Protein AF-A0A3B0WUB2-F1 (afdb_monomer_lite)

Secondary structure (DSSP, 8-state):
--S----SHHHHHHHHHHHHHHHHHHHHS----HHHHHHSTTTHHHHHHHHHHHHHTTSHHHHHHHHHHHHTTSTT--TTSHHHHHHHHHHHHHHHHHHHSS-HHHHHHHH--TTSGGGG-SS-SSSS--TTGGG-GGGG--HHHHHHHHHHHHHHHHHHHHHHHTT----HHHHHHHHHHHHHHTTPPPP-S--SS-HHHHHHHHHHHHHHHHHHHTTSPPHHHHHHHHHHHHHHHHTT-

Radius of gyration: 24.4 Å; chains: 1; bounding box: 70×35×74 Å

Foldseek 3Di:
DPDLDDPDPVSVVVSVVVVVQVVCCVVPVDGDDVVVCVPVVCPVVVVVVVVVVLVVCLPVVSVLVLVVVLQVLAPPDDPPDPVNVVLSQLLQQQLLCLLPNAGLLRLLQVQQALVDDLRQFPDAPDDHHDLVLSLGSLRNDDPRSSVSSSVLSVVLSVVSVVCVVVVPRHHSVVSSVVSVVSSVVVVGDGDPDSGDGDSVSSSVNSNVSVVVNCVVCVPPQDPVNVVVVVVVVVVVVVVVD

Sequence (241 aa):
SVGYRVKSPQGVHFRQWATALIKEYLIKGFAMNDERLKEAGGGHYFDELLARIRDIRSSEKVFWRKVLDVYATSIDYDPKTEQSLMVFKTIQNKMHWASHGETAAETVYNRVDSTKAHIGLTHFKGENPTKQETQIAKNYLNADELNILNRMVSAFLEIAEIQALDRNPMYMSDWVKQLDKFLALTNKDILQHAGTMSKQQAMAKAHSEYALYKEKTKNRISQVERDFIKQLDHKSKELKR

Structure (mmCIF, N/CA/C/O backbone):
data_AF-A0A3B0WUB2-F1
#
_entry.id   AF-A0A3B0WUB2-F1
#
loop_
_atom_site.group_PDB
_atom_site.id
_atom_site.type_symbol
_atom_site.label_atom_id
_atom_site.label_alt_id
_atom_site.label_comp_id
_atom_site.label_asym_id
_atom_site.label_entity_id
_atom_site.label_seq_id
_atom_site.pdbx_PDB_ins_code
_atom_site.Cartn_x
_atom_site.Cartn_y
_atom_site.Cartn_z
_atom_site.occupancy
_atom_site.B_iso_or_equiv
_atom_site.auth_seq_id
_atom_site.auth_comp_id
_atom_site.auth_asym_id
_atom_site.auth_atom_id
_atom_site.pdbx_PDB_model_num
ATOM 1 N N . SER A 1 1 ? 37.309 16.337 15.777 1.00 43.47 1 SER A N 1
ATOM 2 C CA . SER A 1 1 ? 37.572 15.777 14.435 1.00 43.47 1 SER A CA 1
ATOM 3 C C . SER A 1 1 ? 37.386 14.275 14.521 1.00 43.47 1 SER A C 1
ATOM 5 O O . SER A 1 1 ? 38.132 13.635 15.253 1.00 43.47 1 SER A O 1
ATOM 7 N N . VAL A 1 2 ? 36.343 13.719 13.903 1.00 45.94 2 VAL A N 1
ATOM 8 C CA . VAL A 1 2 ? 36.024 12.288 14.030 1.00 45.94 2 VAL A CA 1
ATOM 9 C C . VAL A 1 2 ? 36.986 11.481 13.143 1.00 45.94 2 VAL A C 1
ATOM 11 O O . VAL A 1 2 ? 36.745 11.270 11.962 1.00 45.94 2 VAL A O 1
ATOM 14 N N . GLY A 1 3 ? 38.146 11.129 13.704 1.00 52.41 3 GLY A N 1
ATOM 15 C CA . GLY A 1 3 ? 38.901 9.891 13.447 1.00 52.41 3 GLY A CA 1
ATOM 16 C C . GLY A 1 3 ? 39.402 9.517 12.041 1.00 52.41 3 GLY A C 1
ATOM 17 O O . GLY A 1 3 ? 39.920 8.420 11.895 1.00 52.41 3 GLY A O 1
ATOM 18 N N . TYR A 1 4 ? 39.304 10.350 11.001 1.00 55.00 4 TYR A N 1
ATOM 19 C CA . TYR A 1 4 ? 39.557 9.919 9.606 1.00 55.00 4 TYR A CA 1
ATOM 20 C C . TYR A 1 4 ? 40.992 10.134 9.067 1.00 55.00 4 TYR A C 1
ATOM 22 O O . TYR A 1 4 ? 41.201 10.379 7.871 1.00 55.00 4 TYR A O 1
ATOM 30 N N . ARG A 1 5 ? 42.013 10.085 9.933 1.00 59.53 5 ARG A N 1
ATOM 31 C CA . ARG A 1 5 ? 43.413 10.408 9.574 1.00 59.53 5 ARG A CA 1
ATOM 32 C C . ARG A 1 5 ? 44.386 9.255 9.851 1.00 59.53 5 ARG A C 1
ATOM 34 O O . ARG A 1 5 ? 45.418 9.437 10.483 1.00 59.53 5 ARG A O 1
ATOM 41 N N . VAL A 1 6 ? 44.078 8.068 9.332 1.00 61.50 6 VAL A N 1
ATOM 42 C CA . VAL A 1 6 ? 45.045 6.960 9.243 1.00 61.50 6 VAL A CA 1
ATOM 43 C C . VAL A 1 6 ? 45.885 7.156 7.973 1.00 61.50 6 VAL A C 1
ATOM 45 O O . VAL A 1 6 ? 45.329 7.291 6.882 1.00 61.50 6 VAL A O 1
ATOM 48 N N . LYS A 1 7 ? 47.216 7.245 8.114 1.00 66.69 7 LYS A N 1
ATOM 49 C CA . LYS A 1 7 ? 48.164 7.545 7.017 1.00 66.69 7 LYS A CA 1
ATOM 50 C C . LYS A 1 7 ? 48.729 6.304 6.310 1.00 66.69 7 LYS A C 1
ATOM 52 O O . LYS A 1 7 ? 49.557 6.456 5.418 1.00 66.69 7 LYS A O 1
ATOM 57 N N . SER A 1 8 ? 48.323 5.095 6.698 1.00 81.75 8 SER A N 1
ATOM 58 C CA . SER A 1 8 ? 48.777 3.883 6.010 1.00 81.75 8 SER A CA 1
ATOM 59 C C . SER A 1 8 ? 48.187 3.806 4.593 1.00 81.75 8 SER A C 1
ATOM 61 O O . SER A 1 8 ? 47.065 4.279 4.382 1.00 81.75 8 SER A O 1
ATOM 63 N N . PRO A 1 9 ? 48.890 3.190 3.626 1.00 78.75 9 PRO A N 1
ATOM 64 C CA . PRO A 1 9 ? 48.351 2.938 2.287 1.00 78.75 9 PRO A CA 1
ATOM 65 C C . PRO A 1 9 ? 46.984 2.235 2.324 1.00 78.75 9 PRO A C 1
ATOM 67 O O . PRO A 1 9 ? 46.040 2.656 1.659 1.00 78.75 9 PRO A O 1
ATOM 70 N N . GLN A 1 10 ? 46.825 1.243 3.204 1.00 81.75 10 GLN A N 1
ATOM 71 C CA . GLN A 1 10 ? 45.561 0.539 3.439 1.00 81.75 10 GLN A CA 1
ATOM 72 C C . GLN A 1 10 ? 44.472 1.479 3.983 1.00 81.75 10 GLN A C 1
ATOM 74 O O . GLN A 1 10 ? 43.318 1.408 3.565 1.00 81.75 10 GLN A O 1
ATOM 79 N N . GLY A 1 11 ? 44.840 2.410 4.869 1.00 82.75 11 GLY A N 1
ATOM 80 C CA . GLY A 1 11 ? 43.940 3.444 5.377 1.00 82.75 11 GLY A CA 1
ATOM 81 C C . GLY A 1 11 ? 43.506 4.437 4.298 1.00 82.75 11 GLY A C 1
ATOM 82 O O . GLY A 1 11 ? 42.381 4.923 4.332 1.00 82.75 11 GLY A O 1
ATOM 83 N N . VAL A 1 12 ? 44.347 4.733 3.304 1.00 82.94 12 VAL A N 1
ATOM 84 C CA . VAL A 1 12 ? 43.952 5.562 2.153 1.00 82.94 12 VAL A CA 1
ATOM 85 C C . VAL A 1 12 ? 42.915 4.835 1.292 1.00 82.94 12 VAL A C 1
ATOM 87 O O . VAL A 1 12 ? 41.864 5.419 1.023 1.00 82.94 12 VAL A O 1
ATOM 90 N N . HIS A 1 13 ? 43.151 3.566 0.943 1.00 84.56 13 HIS A N 1
ATOM 91 C CA . HIS A 1 13 ? 42.204 2.762 0.159 1.00 84.56 13 HIS A CA 1
ATOM 92 C C . HIS A 1 13 ? 40.854 2.593 0.863 1.00 84.56 13 HIS A C 1
ATOM 94 O O . HIS A 1 13 ? 39.810 2.822 0.254 1.00 84.56 13 HIS A O 1
ATOM 100 N N . PHE A 1 14 ? 40.859 2.285 2.165 1.00 87.44 14 PHE A N 1
ATOM 101 C CA . PHE A 1 14 ? 39.628 2.191 2.950 1.00 87.44 14 PHE A CA 1
ATOM 102 C C . PHE A 1 14 ? 38.842 3.508 2.942 1.00 87.44 14 PHE A C 1
ATOM 104 O O . PHE A 1 14 ? 37.630 3.500 2.746 1.00 87.44 14 PHE A O 1
ATOM 111 N N . ARG A 1 15 ? 39.518 4.654 3.109 1.00 86.44 15 ARG A N 1
ATOM 112 C CA . ARG A 1 15 ? 38.848 5.963 3.103 1.00 86.44 15 ARG A CA 1
ATOM 113 C C . ARG A 1 15 ? 38.241 6.295 1.747 1.00 86.44 15 ARG A C 1
ATOM 115 O O . ARG A 1 15 ? 37.142 6.841 1.712 1.00 86.44 15 ARG A O 1
ATOM 122 N N . GLN A 1 16 ? 38.926 5.980 0.650 1.00 86.06 16 GLN A N 1
ATOM 123 C CA . GLN A 1 16 ? 38.384 6.166 -0.698 1.00 86.06 16 GLN A CA 1
ATOM 124 C C . GLN A 1 16 ? 37.133 5.306 -0.908 1.00 86.06 16 GLN A C 1
ATOM 126 O O . GLN A 1 16 ? 36.092 5.837 -1.294 1.00 86.06 16 GLN A O 1
ATOM 131 N N . TRP A 1 17 ? 37.212 4.016 -0.564 1.00 90.50 17 TRP A N 1
ATOM 132 C CA . TRP A 1 17 ? 36.085 3.083 -0.634 1.00 90.50 17 TRP A CA 1
ATOM 133 C C . TRP A 1 17 ? 34.892 3.549 0.216 1.00 90.50 17 TRP A C 1
ATOM 135 O O . TRP A 1 17 ? 33.778 3.683 -0.288 1.00 90.50 17 TRP A O 1
ATOM 145 N N . ALA A 1 18 ? 35.125 3.887 1.486 1.00 91.62 18 ALA A N 1
ATOM 146 C CA . ALA A 1 18 ? 34.072 4.317 2.400 1.00 91.62 18 ALA A CA 1
ATOM 147 C C . ALA A 1 18 ? 33.449 5.656 1.978 1.00 91.62 18 ALA A C 1
ATOM 149 O O . ALA A 1 18 ? 32.236 5.826 2.066 1.00 91.62 18 ALA A O 1
ATOM 150 N N . THR A 1 19 ? 34.254 6.597 1.472 1.00 91.69 19 THR A N 1
ATOM 151 C CA . THR A 1 19 ? 33.747 7.883 0.967 1.00 91.69 19 THR A CA 1
ATOM 152 C C . THR A 1 19 ? 32.845 7.681 -0.248 1.00 91.69 19 THR A C 1
ATOM 154 O O . THR A 1 19 ? 31.808 8.334 -0.340 1.00 91.69 19 THR A O 1
ATOM 157 N N . ALA A 1 20 ? 33.200 6.771 -1.160 1.00 90.81 20 ALA A N 1
ATOM 158 C CA . ALA A 1 20 ? 32.359 6.440 -2.307 1.00 90.81 20 ALA A CA 1
ATOM 159 C C . ALA A 1 20 ? 31.015 5.837 -1.865 1.00 90.81 20 ALA A C 1
ATOM 161 O O . ALA A 1 20 ? 29.968 6.315 -2.299 1.00 90.81 20 ALA A O 1
ATOM 162 N N . LEU A 1 21 ? 31.042 4.876 -0.934 1.00 92.62 21 LEU A N 1
ATOM 163 C CA . LEU A 1 21 ? 29.841 4.225 -0.402 1.00 92.62 21 LEU A CA 1
ATOM 164 C C . LEU A 1 21 ? 28.921 5.213 0.335 1.00 92.62 21 LEU A C 1
ATOM 166 O O . LEU A 1 21 ? 27.713 5.232 0.107 1.00 92.62 21 LEU A O 1
ATOM 170 N N . ILE A 1 22 ? 29.485 6.085 1.179 1.00 94.00 22 ILE A N 1
ATOM 171 C CA . ILE A 1 22 ? 28.721 7.122 1.891 1.00 94.00 22 ILE A CA 1
ATOM 172 C C . ILE A 1 22 ? 28.125 8.125 0.900 1.00 94.00 22 ILE A C 1
ATOM 174 O O . ILE A 1 22 ? 26.958 8.488 1.026 1.00 94.00 22 ILE A O 1
ATOM 178 N N . LYS A 1 23 ? 28.902 8.568 -0.096 1.00 94.38 23 LYS A N 1
ATOM 179 C CA . LYS A 1 23 ? 28.422 9.503 -1.121 1.00 94.38 23 LYS A CA 1
ATOM 180 C C . LYS A 1 23 ? 27.252 8.910 -1.902 1.00 94.38 23 LYS A C 1
ATOM 182 O O . LYS A 1 23 ? 26.268 9.608 -2.130 1.00 94.38 23 LYS A O 1
ATOM 187 N N . GLU A 1 24 ? 27.346 7.644 -2.296 1.00 94.06 24 GLU A N 1
ATOM 188 C CA . GLU A 1 24 ? 26.256 6.954 -2.978 1.00 94.06 24 GLU A CA 1
ATOM 189 C C . GLU A 1 24 ? 24.992 6.907 -2.114 1.00 94.06 24 GLU A C 1
ATOM 191 O O . GLU A 1 24 ? 23.929 7.333 -2.570 1.00 94.06 24 GLU A O 1
ATOM 196 N N . TYR A 1 25 ? 25.122 6.488 -0.853 1.00 94.44 25 TYR A N 1
ATOM 197 C CA . TYR A 1 25 ? 23.997 6.424 0.076 1.00 94.44 25 TYR A CA 1
ATOM 198 C C . TYR A 1 25 ? 23.354 7.797 0.318 1.00 94.44 25 TYR A C 1
ATOM 200 O O . TYR A 1 25 ? 22.133 7.906 0.340 1.00 94.44 25 TYR A O 1
ATOM 208 N N . LEU A 1 26 ? 24.150 8.863 0.450 1.00 92.38 26 LEU A N 1
ATOM 209 C CA . LEU A 1 26 ? 23.635 10.222 0.649 1.00 92.38 26 LEU A CA 1
ATOM 210 C C . LEU A 1 26 ? 22.843 10.746 -0.556 1.00 92.38 26 LEU A C 1
ATOM 212 O O . LEU A 1 26 ? 21.900 11.509 -0.369 1.00 92.38 26 LEU A O 1
ATOM 216 N N . ILE A 1 27 ? 23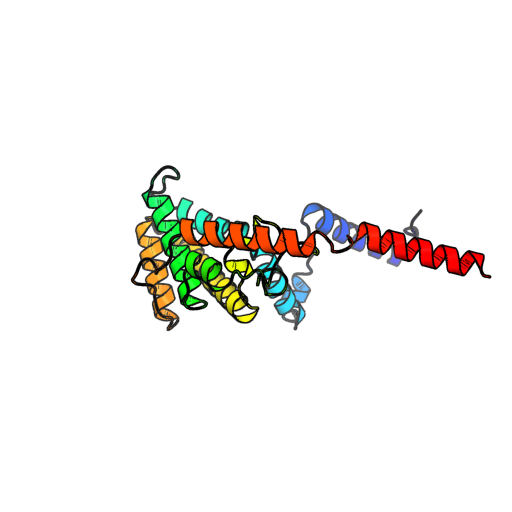.220 10.359 -1.779 1.00 91.25 27 ILE A N 1
ATOM 217 C CA . ILE A 1 27 ? 22.549 10.811 -3.007 1.00 91.25 27 ILE A CA 1
ATOM 218 C C . ILE A 1 27 ? 21.316 9.953 -3.306 1.00 91.25 27 ILE A C 1
ATOM 220 O O . ILE A 1 27 ? 20.258 10.484 -3.633 1.00 91.25 27 ILE A O 1
ATOM 224 N N . LYS A 1 28 ? 21.455 8.625 -3.235 1.00 91.12 28 LYS A N 1
ATOM 225 C CA . LYS A 1 28 ? 20.432 7.673 -3.695 1.00 91.12 28 LYS A CA 1
ATOM 226 C C . LYS A 1 28 ? 19.518 7.168 -2.577 1.00 91.12 28 LYS A C 1
ATOM 228 O O . LYS A 1 28 ? 18.441 6.654 -2.863 1.00 91.12 28 LYS A O 1
ATOM 233 N N . GLY A 1 29 ? 19.951 7.258 -1.320 1.00 90.12 29 GLY A N 1
ATOM 234 C CA . GLY A 1 29 ? 19.286 6.642 -0.167 1.00 90.12 29 GLY A CA 1
ATOM 235 C C . GLY A 1 29 ? 19.587 5.149 0.021 1.00 90.12 29 GLY A C 1
ATOM 236 O O . GLY A 1 29 ? 19.034 4.533 0.928 1.00 90.12 29 GLY A O 1
ATOM 237 N N . PHE A 1 30 ? 20.445 4.553 -0.814 1.00 90.94 30 PHE A N 1
ATOM 238 C CA . PHE A 1 30 ? 20.902 3.166 -0.696 1.00 90.94 30 PHE A CA 1
ATOM 239 C C . PHE A 1 30 ? 22.313 3.008 -1.282 1.00 90.94 30 PHE A C 1
ATOM 241 O O . PHE A 1 30 ? 22.742 3.821 -2.096 1.00 90.94 30 PHE A O 1
ATOM 248 N N . ALA A 1 31 ? 23.019 1.956 -0.871 1.00 91.94 31 ALA A N 1
ATOM 249 C CA . ALA A 1 31 ? 24.267 1.496 -1.478 1.00 91.94 31 ALA A CA 1
ATOM 250 C C . ALA A 1 31 ? 24.219 -0.035 -1.561 1.00 91.94 31 ALA A C 1
ATOM 252 O O . ALA A 1 31 ? 23.704 -0.680 -0.643 1.00 91.94 31 ALA A O 1
ATOM 253 N N . MET A 1 32 ? 24.710 -0.615 -2.656 1.00 87.81 32 MET A N 1
ATOM 254 C CA . MET A 1 32 ? 24.573 -2.044 -2.941 1.00 87.81 32 MET A CA 1
ATOM 255 C C . MET A 1 32 ? 25.859 -2.600 -3.554 1.00 87.81 32 MET A C 1
ATOM 257 O O . MET A 1 32 ? 26.556 -1.904 -4.280 1.00 87.81 32 MET A O 1
ATOM 261 N N . ASN A 1 33 ? 26.184 -3.853 -3.234 1.00 87.38 33 ASN A N 1
ATOM 262 C CA . ASN A 1 33 ? 27.268 -4.581 -3.886 1.00 87.38 33 ASN A CA 1
ATOM 263 C C . ASN A 1 33 ? 26.658 -5.602 -4.854 1.00 87.38 33 ASN A C 1
ATOM 265 O O . ASN A 1 33 ? 26.340 -6.725 -4.460 1.00 87.38 33 ASN A O 1
ATOM 269 N N . ASP A 1 34 ? 26.447 -5.176 -6.098 1.00 86.06 34 ASP A N 1
ATOM 270 C CA . ASP A 1 34 ? 25.793 -5.964 -7.144 1.00 86.06 34 ASP A CA 1
ATOM 271 C C . ASP A 1 34 ? 26.524 -7.273 -7.455 1.00 86.06 34 ASP A C 1
ATOM 273 O O . ASP A 1 34 ? 25.876 -8.305 -7.612 1.00 86.06 34 ASP A O 1
ATOM 277 N N . GLU A 1 35 ? 27.858 -7.253 -7.528 1.00 82.75 35 GLU A N 1
ATOM 278 C CA . GLU A 1 35 ? 28.658 -8.447 -7.841 1.00 82.75 35 GLU A CA 1
ATOM 279 C C . GLU A 1 35 ? 28.475 -9.521 -6.770 1.00 82.75 35 GLU A C 1
ATOM 281 O O . GLU A 1 35 ? 28.115 -10.657 -7.076 1.00 82.75 35 GLU A O 1
ATOM 286 N N . ARG A 1 36 ? 28.567 -9.139 -5.492 1.00 81.00 36 ARG A N 1
ATOM 287 C CA . ARG A 1 36 ? 28.359 -10.072 -4.379 1.00 81.00 36 ARG A CA 1
ATOM 288 C C . ARG A 1 36 ? 26.934 -10.634 -4.330 1.00 81.00 36 ARG A C 1
ATOM 290 O O . ARG A 1 36 ? 26.746 -11.789 -3.946 1.00 81.00 36 ARG A O 1
ATOM 297 N N . LEU A 1 37 ? 25.928 -9.830 -4.684 1.00 82.44 37 LEU A N 1
ATOM 298 C CA . LEU A 1 37 ? 24.540 -10.295 -4.756 1.00 82.44 37 LEU A CA 1
ATOM 299 C C . LEU A 1 37 ? 24.320 -11.270 -5.921 1.00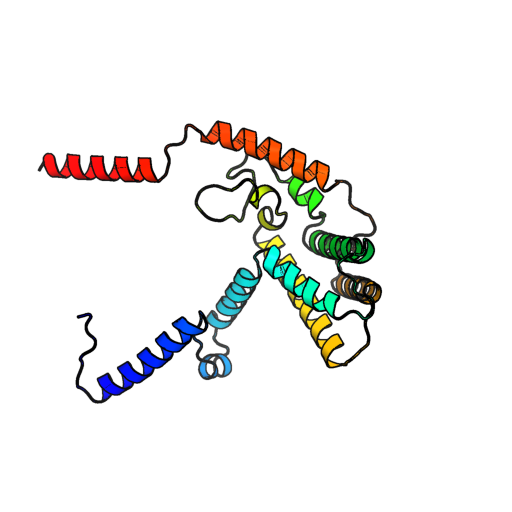 82.44 37 LEU A C 1
ATOM 301 O O . LEU A 1 37 ? 23.551 -12.216 -5.764 1.00 82.44 37 LEU A O 1
ATOM 305 N N . LYS A 1 38 ? 25.017 -11.081 -7.050 1.00 80.56 38 LYS A N 1
ATOM 306 C CA . LYS A 1 38 ? 24.960 -11.976 -8.216 1.00 80.56 38 LYS A CA 1
ATOM 307 C C . LYS A 1 38 ? 25.680 -13.307 -7.982 1.00 80.56 38 LYS A C 1
ATOM 309 O O . LYS A 1 38 ? 25.154 -14.341 -8.371 1.00 80.56 38 LYS A O 1
ATOM 314 N N . GLU A 1 39 ? 26.851 -13.297 -7.345 1.00 75.56 39 GLU A N 1
ATOM 315 C CA . GLU A 1 39 ? 27.712 -14.487 -7.224 1.00 75.56 39 GLU A CA 1
ATOM 316 C C . GLU A 1 39 ? 27.265 -15.484 -6.143 1.00 75.56 39 GLU A C 1
ATOM 318 O O . GLU A 1 39 ? 27.364 -16.691 -6.342 1.00 75.56 39 GLU A O 1
ATOM 323 N N . ALA A 1 40 ? 26.753 -15.005 -5.004 1.00 64.25 40 ALA A N 1
ATOM 324 C CA . ALA A 1 40 ? 26.337 -15.859 -3.881 1.00 64.25 40 ALA A CA 1
ATOM 325 C C . ALA A 1 40 ? 24.807 -15.922 -3.695 1.00 64.25 40 ALA A C 1
ATOM 327 O O . ALA A 1 40 ? 24.324 -16.337 -2.639 1.00 64.25 40 ALA A O 1
ATOM 328 N N . GLY A 1 41 ? 24.040 -15.411 -4.668 1.00 61.97 41 GLY A N 1
ATOM 329 C CA . GLY A 1 41 ? 22.588 -15.213 -4.556 1.00 61.97 41 GLY A CA 1
ATOM 330 C C . GLY A 1 41 ? 22.176 -14.303 -3.391 1.00 61.97 41 GLY A C 1
ATOM 331 O O . GLY A 1 41 ? 21.028 -14.334 -2.966 1.00 61.97 41 GLY A O 1
ATOM 332 N N . GLY A 1 42 ? 23.129 -13.564 -2.804 1.00 63.44 42 GLY A N 1
ATOM 333 C CA . GLY A 1 42 ? 22.960 -12.760 -1.590 1.00 63.44 42 GLY A CA 1
ATOM 334 C C . GLY A 1 42 ? 22.500 -13.521 -0.335 1.00 63.44 42 GLY A C 1
ATOM 335 O O . GLY A 1 42 ? 22.295 -12.881 0.697 1.00 63.44 42 GLY A O 1
ATOM 336 N N . GLY A 1 43 ? 22.352 -14.851 -0.382 1.00 74.56 43 GLY A N 1
ATOM 337 C CA . GLY A 1 43 ? 21.764 -15.657 0.694 1.00 74.56 43 GLY A CA 1
ATOM 338 C C . GLY A 1 43 ? 20.458 -15.059 1.238 1.00 74.56 43 GLY A C 1
ATOM 339 O O . GLY A 1 43 ? 19.670 -14.465 0.506 1.00 74.56 43 GLY A O 1
ATOM 340 N N . HIS A 1 44 ? 20.265 -15.128 2.559 1.00 77.81 44 HIS A N 1
ATOM 341 C CA . HIS A 1 44 ? 19.110 -14.512 3.230 1.00 77.81 44 HIS A CA 1
ATOM 342 C C . HIS A 1 44 ? 19.030 -12.982 3.068 1.00 77.81 44 HIS A C 1
ATOM 344 O O . HIS A 1 44 ? 17.949 -12.410 3.206 1.00 77.81 44 HIS A O 1
ATOM 350 N N . TYR A 1 45 ? 20.137 -12.303 2.744 1.00 79.50 45 TYR A N 1
ATOM 351 C CA . TYR A 1 45 ? 20.141 -10.847 2.575 1.00 79.50 45 TYR A CA 1
ATOM 352 C C . TYR A 1 45 ? 19.469 -10.399 1.276 1.00 79.50 45 TYR A C 1
ATOM 354 O O . TYR A 1 45 ? 18.944 -9.287 1.225 1.00 79.50 45 TYR A O 1
ATOM 362 N N . PHE A 1 46 ? 19.449 -11.240 0.237 1.00 81.31 46 PHE A N 1
ATOM 363 C CA . PHE A 1 46 ? 18.699 -10.933 -0.981 1.00 81.31 46 PHE A CA 1
ATOM 364 C C . PHE A 1 46 ? 17.189 -10.950 -0.715 1.00 81.31 46 PHE A C 1
ATOM 366 O O . PHE A 1 46 ? 16.485 -10.002 -1.066 1.00 81.31 46 PHE A O 1
ATOM 373 N N . ASP A 1 47 ? 16.705 -11.968 0.001 1.00 80.81 47 ASP A N 1
ATOM 374 C CA . ASP A 1 47 ? 15.306 -12.050 0.426 1.00 80.81 47 ASP A CA 1
ATOM 375 C C . ASP A 1 47 ? 14.917 -10.892 1.352 1.00 80.81 47 ASP A C 1
ATOM 377 O O . ASP A 1 47 ? 13.837 -10.309 1.204 1.00 80.81 47 ASP A O 1
ATOM 381 N N . GLU A 1 48 ? 15.810 -10.510 2.270 1.00 83.19 48 GLU A N 1
ATOM 382 C CA . GLU A 1 48 ? 15.623 -9.350 3.140 1.00 83.19 48 GLU A CA 1
ATOM 383 C C . GLU A 1 48 ? 15.550 -8.045 2.333 1.00 83.19 48 GLU A C 1
ATOM 385 O O . GLU A 1 48 ? 14.663 -7.222 2.566 1.00 83.19 48 GLU A O 1
ATOM 390 N N . LEU A 1 49 ? 16.429 -7.861 1.342 1.00 85.69 49 LEU A N 1
ATOM 391 C CA . LEU A 1 49 ? 16.401 -6.702 0.452 1.00 85.69 49 LEU A CA 1
ATOM 392 C C . LEU A 1 49 ? 15.085 -6.643 -0.332 1.00 85.69 49 LEU A C 1
ATOM 394 O O . LEU A 1 49 ? 14.445 -5.591 -0.377 1.00 85.69 49 LEU A O 1
ATOM 398 N N . LEU A 1 50 ? 14.629 -7.768 -0.890 1.00 81.62 50 LEU A N 1
ATOM 399 C CA . LEU A 1 50 ? 13.335 -7.848 -1.568 1.00 81.62 50 LEU A CA 1
ATOM 400 C C . LEU A 1 50 ? 12.167 -7.564 -0.617 1.00 81.62 50 LEU A C 1
ATOM 402 O O . LEU A 1 50 ? 11.180 -6.952 -1.025 1.00 81.62 50 LEU A O 1
ATOM 406 N N . ALA A 1 51 ? 12.235 -8.006 0.639 1.00 80.06 51 ALA A N 1
ATOM 407 C CA . ALA A 1 51 ? 11.232 -7.688 1.653 1.00 80.06 51 ALA A CA 1
ATOM 408 C C . ALA A 1 51 ? 11.223 -6.188 1.989 1.00 80.06 51 ALA A C 1
ATOM 410 O O . ALA A 1 51 ? 10.155 -5.581 1.989 1.00 80.06 51 ALA A O 1
ATOM 411 N N . ARG A 1 52 ? 12.393 -5.561 2.167 1.00 81.44 52 ARG A N 1
ATOM 412 C CA . ARG A 1 52 ? 12.523 -4.113 2.405 1.00 81.44 52 ARG A CA 1
ATOM 413 C C . ARG A 1 52 ? 12.045 -3.286 1.215 1.00 81.44 52 ARG A C 1
ATOM 415 O O . ARG A 1 52 ? 11.335 -2.309 1.407 1.00 81.44 52 ARG A O 1
ATOM 422 N N . ILE A 1 53 ? 12.371 -3.678 -0.020 1.00 81.19 53 ILE A N 1
ATOM 423 C CA . ILE A 1 53 ? 11.862 -3.010 -1.230 1.00 81.19 53 ILE A CA 1
ATOM 424 C C . ILE A 1 53 ? 10.337 -3.117 -1.290 1.00 81.19 53 ILE A C 1
ATOM 426 O O . ILE A 1 53 ? 9.666 -2.125 -1.581 1.00 81.19 53 ILE A O 1
ATOM 430 N N . ARG A 1 54 ? 9.777 -4.298 -0.994 1.00 74.25 54 ARG A N 1
ATOM 431 C CA . ARG A 1 54 ? 8.324 -4.486 -0.892 1.00 74.25 54 ARG A CA 1
ATOM 432 C C . ARG A 1 54 ? 7.722 -3.614 0.203 1.00 74.25 54 ARG A C 1
ATOM 434 O O . ARG A 1 54 ? 6.672 -3.032 -0.042 1.00 74.25 54 ARG A O 1
ATOM 441 N N . ASP A 1 55 ? 8.394 -3.468 1.344 1.00 72.00 55 ASP A N 1
ATOM 442 C CA . ASP A 1 55 ? 7.935 -2.615 2.440 1.00 72.00 55 ASP A CA 1
ATOM 443 C C . ASP A 1 55 ? 8.013 -1.107 2.109 1.00 72.00 55 ASP A C 1
ATOM 445 O O . ASP A 1 55 ? 7.083 -0.346 2.354 1.00 72.00 55 ASP A O 1
ATOM 449 N N . ILE A 1 56 ? 9.067 -0.656 1.426 1.00 73.12 56 ILE A N 1
ATOM 450 C CA . ILE A 1 56 ? 9.180 0.731 0.942 1.00 73.12 56 ILE A CA 1
ATOM 451 C C . ILE A 1 56 ? 8.074 1.035 -0.075 1.00 73.12 56 ILE A C 1
ATOM 453 O O . ILE A 1 56 ? 7.421 2.082 -0.017 1.00 73.12 56 ILE A O 1
ATOM 457 N N . ARG A 1 57 ? 7.813 0.092 -0.990 1.00 67.12 57 ARG A N 1
ATOM 458 C CA . ARG A 1 57 ? 6.664 0.153 -1.906 1.00 67.12 57 ARG A CA 1
ATOM 459 C C . ARG A 1 57 ? 5.330 0.075 -1.164 1.00 67.12 57 ARG A C 1
ATOM 461 O O . ARG A 1 57 ? 4.306 0.395 -1.755 1.00 67.12 57 ARG A O 1
ATOM 468 N N . SER A 1 58 ? 5.329 -0.326 0.104 1.00 59.31 58 SER A N 1
ATOM 469 C CA . SER A 1 58 ? 4.135 -0.707 0.841 1.00 59.31 58 SER A CA 1
ATOM 470 C C . SER A 1 58 ? 3.307 0.485 1.300 1.00 59.31 58 SER A C 1
ATOM 472 O O . SER A 1 58 ? 2.134 0.287 1.585 1.00 59.31 58 SER A O 1
ATOM 474 N N . SER A 1 59 ? 3.792 1.731 1.304 1.00 68.81 59 SER A N 1
ATOM 475 C CA . SER A 1 59 ? 2.847 2.827 1.567 1.00 68.81 59 SER A CA 1
ATOM 476 C C . SER A 1 59 ? 1.721 2.776 0.525 1.00 68.81 59 SER A C 1
ATOM 478 O O . SER A 1 59 ? 1.991 2.825 -0.675 1.00 68.81 59 SER A O 1
ATOM 480 N N . GLU A 1 60 ? 0.468 2.652 0.977 1.00 71.25 60 GLU A N 1
ATOM 481 C CA . GLU A 1 60 ? -0.671 2.395 0.084 1.00 71.25 60 GLU A CA 1
ATOM 482 C C . GLU A 1 60 ? -0.749 3.460 -1.032 1.00 71.25 60 GLU A C 1
ATOM 484 O O . GLU A 1 60 ? -1.049 3.164 -2.184 1.00 71.25 60 GLU A O 1
ATOM 489 N N . LYS A 1 61 ? -0.322 4.694 -0.733 1.00 73.94 61 LYS A N 1
ATOM 490 C CA . LYS A 1 61 ? -0.175 5.782 -1.707 1.00 73.94 61 LYS A CA 1
ATOM 491 C C . LYS A 1 61 ? 0.881 5.520 -2.792 1.00 73.94 61 LYS A C 1
ATOM 493 O O . LYS A 1 61 ? 0.595 5.739 -3.963 1.00 73.94 61 LYS A O 1
ATOM 498 N N . VAL A 1 62 ? 2.108 5.131 -2.432 1.00 72.69 62 VAL A N 1
ATOM 499 C CA . VAL A 1 62 ? 3.184 4.860 -3.415 1.00 72.69 62 VAL A CA 1
ATOM 500 C C . VAL A 1 62 ? 2.868 3.602 -4.218 1.00 72.69 62 VAL A C 1
ATOM 502 O O . VAL A 1 62 ? 3.103 3.562 -5.422 1.00 72.69 62 VAL A O 1
ATOM 505 N N . PHE A 1 63 ? 2.281 2.614 -3.551 1.00 69.62 63 PHE A N 1
ATOM 506 C CA . PHE A 1 63 ? 1.819 1.370 -4.138 1.00 69.62 63 PHE A CA 1
ATOM 507 C C . PHE A 1 63 ? 0.818 1.612 -5.272 1.00 69.62 63 PHE A C 1
ATOM 509 O O . PHE A 1 63 ? 1.073 1.250 -6.419 1.00 69.62 63 PHE A O 1
ATOM 516 N N . TRP A 1 64 ? -0.274 2.324 -4.980 1.00 78.50 64 TRP A N 1
ATOM 517 C CA . TRP A 1 64 ? -1.292 2.646 -5.977 1.00 78.50 64 TRP A CA 1
ATOM 518 C C . TRP A 1 64 ? -0.840 3.682 -7.001 1.00 78.50 64 TRP A C 1
ATOM 520 O O . TRP A 1 64 ? -1.371 3.708 -8.106 1.00 78.50 64 TRP A O 1
ATOM 530 N N . ARG A 1 65 ? 0.164 4.506 -6.685 1.00 81.12 65 ARG A N 1
ATOM 531 C CA . ARG A 1 65 ? 0.759 5.418 -7.666 1.00 81.12 65 ARG A CA 1
ATOM 532 C C . ARG A 1 65 ? 1.399 4.662 -8.828 1.00 81.12 65 ARG A C 1
ATOM 534 O O . ARG A 1 65 ? 1.157 5.038 -9.961 1.00 81.12 65 ARG A O 1
ATOM 541 N N . LYS A 1 66 ? 2.136 3.578 -8.569 1.00 79.06 66 LYS A N 1
ATOM 542 C CA . LYS A 1 66 ? 2.714 2.761 -9.651 1.00 79.06 66 LYS A CA 1
ATOM 543 C C . LYS A 1 66 ? 1.655 2.106 -10.525 1.00 79.06 66 LYS A C 1
ATOM 545 O O . LYS A 1 66 ? 1.809 2.029 -11.735 1.00 79.06 66 LYS A O 1
ATOM 550 N N . VAL A 1 67 ? 0.579 1.648 -9.892 1.00 78.94 67 VAL A N 1
ATOM 551 C CA . VAL A 1 67 ? -0.593 1.132 -10.596 1.00 78.94 67 VAL A CA 1
ATOM 552 C C . VAL A 1 67 ? -1.126 2.240 -11.509 1.00 78.94 67 VAL A C 1
ATOM 554 O O . VAL A 1 67 ? -1.191 2.027 -12.709 1.00 78.94 67 VAL A O 1
ATOM 557 N N . LEU A 1 68 ? -1.369 3.452 -10.993 1.00 80.19 68 LEU A N 1
ATOM 558 C CA . LEU A 1 68 ? -1.787 4.614 -11.793 1.00 80.19 68 LEU A CA 1
ATOM 559 C C . LEU A 1 68 ? -0.815 4.979 -12.926 1.00 80.19 68 LEU A C 1
ATOM 561 O O . LEU A 1 68 ? -1.288 5.360 -13.991 1.00 80.19 68 LEU A O 1
ATOM 565 N N . ASP A 1 69 ? 0.499 4.841 -12.729 1.00 81.81 69 ASP A N 1
ATOM 566 C CA . ASP A 1 69 ? 1.495 5.115 -13.773 1.00 81.81 69 ASP A CA 1
ATOM 567 C C . ASP A 1 69 ? 1.287 4.196 -14.992 1.00 81.81 69 ASP A C 1
ATOM 569 O O . ASP A 1 69 ? 1.374 4.659 -16.125 1.00 81.81 69 ASP A O 1
ATOM 573 N N . VAL A 1 70 ? 0.918 2.927 -14.773 1.00 79.25 70 VAL A N 1
ATOM 574 C CA . VAL A 1 70 ? 0.530 1.998 -15.848 1.00 79.25 70 VAL A CA 1
ATOM 575 C C . VAL A 1 70 ? -0.749 2.469 -16.538 1.00 79.25 70 VAL A C 1
ATOM 577 O O . VAL A 1 70 ? -0.798 2.541 -17.762 1.00 79.25 70 VAL A O 1
ATOM 580 N N . TYR A 1 71 ? -1.788 2.832 -15.783 1.00 79.25 71 TYR A N 1
ATOM 581 C CA . TYR A 1 71 ? -3.056 3.277 -16.383 1.00 79.25 71 TYR A CA 1
ATOM 582 C C . TYR A 1 71 ? -2.904 4.561 -17.184 1.00 79.25 71 TYR A C 1
ATOM 584 O O . TYR A 1 71 ? -3.563 4.706 -18.210 1.00 79.25 71 TYR A O 1
ATOM 592 N N . ALA A 1 72 ? -2.018 5.458 -16.758 1.00 83.88 72 ALA A N 1
ATOM 593 C CA . ALA A 1 72 ? -1.713 6.683 -17.480 1.00 83.88 72 ALA A CA 1
ATOM 594 C C . ALA A 1 72 ? -1.081 6.429 -18.862 1.00 83.88 72 ALA A C 1
ATOM 596 O O . ALA A 1 72 ? -1.064 7.339 -19.684 1.00 83.88 72 ALA A O 1
ATOM 597 N N . THR A 1 73 ? -0.598 5.209 -19.138 1.00 83.25 73 THR A N 1
ATOM 598 C CA . THR A 1 73 ? -0.145 4.804 -20.482 1.00 83.25 73 THR A CA 1
ATOM 599 C C . THR A 1 73 ? -1.292 4.458 -21.435 1.00 83.25 73 THR A C 1
ATOM 601 O O . THR A 1 73 ? -1.056 4.287 -22.630 1.00 83.25 73 THR A O 1
ATOM 604 N N . SER A 1 74 ? -2.528 4.349 -20.932 1.00 88.31 74 SER A N 1
ATOM 605 C CA . SER A 1 74 ? -3.682 3.993 -21.760 1.00 88.31 74 SER A CA 1
ATOM 606 C C . SER A 1 74 ? -4.006 5.100 -22.757 1.00 88.31 74 SER A C 1
ATOM 608 O O . SER A 1 74 ? -3.962 6.282 -22.417 1.00 88.31 74 SER A O 1
ATOM 610 N N . ILE A 1 75 ? -4.412 4.715 -23.966 1.00 88.38 75 ILE A N 1
ATOM 611 C CA . ILE A 1 75 ? -4.736 5.656 -25.052 1.00 88.38 75 ILE A CA 1
ATOM 612 C C . ILE A 1 75 ? -5.881 6.601 -24.664 1.00 88.38 75 ILE A C 1
ATOM 614 O O . ILE A 1 75 ? -5.870 7.777 -25.015 1.00 88.38 75 ILE A O 1
ATOM 618 N N . ASP A 1 76 ? -6.871 6.080 -23.945 1.00 90.12 76 ASP A N 1
ATOM 619 C CA . ASP A 1 76 ? -8.090 6.773 -23.531 1.00 90.12 76 ASP A CA 1
ATOM 620 C C . ASP A 1 76 ? -8.007 7.369 -22.116 1.00 90.12 76 ASP A C 1
ATOM 622 O O . ASP A 1 76 ? -9.030 7.771 -21.559 1.00 90.12 76 ASP A O 1
ATOM 626 N N . TYR A 1 77 ? -6.818 7.425 -21.505 1.00 88.31 77 TYR A N 1
ATOM 627 C CA . TYR A 1 77 ? -6.682 7.955 -20.152 1.00 88.31 77 TYR A CA 1
ATOM 628 C C . TYR A 1 77 ? -6.938 9.468 -20.099 1.00 88.31 77 TYR A C 1
ATOM 630 O O . TYR A 1 77 ? -6.180 10.270 -20.644 1.00 88.31 77 TYR A O 1
ATOM 638 N N . ASP A 1 78 ? -7.958 9.861 -19.334 1.00 87.31 78 ASP A N 1
ATOM 639 C CA . ASP A 1 78 ? -8.181 11.246 -18.918 1.00 87.31 78 ASP A CA 1
ATOM 640 C C . ASP A 1 78 ? -8.401 11.305 -17.392 1.00 87.31 78 ASP A C 1
ATOM 642 O O . ASP A 1 78 ? -9.383 10.740 -16.890 1.00 87.31 78 ASP A O 1
ATOM 646 N N . PRO A 1 79 ? -7.531 12.007 -16.632 1.00 83.94 79 PRO A N 1
ATOM 647 C CA . PRO A 1 79 ? -7.627 12.110 -15.174 1.00 83.94 79 PRO A CA 1
ATOM 648 C C . PRO A 1 79 ? -8.897 12.812 -14.672 1.00 83.94 79 PRO A C 1
ATOM 650 O O . PRO A 1 79 ? -9.204 12.725 -13.483 1.00 83.94 79 PRO A O 1
ATOM 653 N N . LYS A 1 80 ? -9.618 13.542 -15.531 1.00 84.44 80 LYS A N 1
ATOM 654 C CA . LYS A 1 80 ? -10.843 14.269 -15.166 1.00 84.44 80 LYS A CA 1
ATOM 655 C C . LYS A 1 80 ? -12.109 13.442 -15.363 1.00 84.44 80 LYS A C 1
ATOM 657 O O . LYS A 1 80 ? -13.182 13.880 -14.951 1.00 84.44 80 LYS A O 1
ATOM 662 N N . THR A 1 81 ? -12.005 12.268 -15.981 1.00 87.31 81 THR A N 1
ATOM 663 C CA . THR A 1 81 ? -13.172 11.430 -16.264 1.00 87.31 81 THR A CA 1
ATOM 664 C C . THR A 1 81 ? -13.594 10.617 -15.048 1.00 87.31 81 THR A C 1
ATOM 666 O O . THR A 1 81 ? -12.776 10.082 -14.296 1.00 87.31 81 THR A O 1
ATOM 669 N N . GLU A 1 82 ? -14.907 10.453 -14.889 1.00 86.06 82 GLU A N 1
ATOM 670 C CA . GLU A 1 82 ? -15.467 9.524 -13.906 1.00 86.06 82 GLU A CA 1
ATOM 671 C C . GLU A 1 82 ? -15.022 8.078 -14.181 1.00 86.06 82 GLU A C 1
ATOM 673 O O . GLU A 1 82 ? -14.756 7.319 -13.247 1.00 86.06 82 GLU A O 1
ATOM 678 N N . GLN A 1 83 ? -14.847 7.725 -15.458 1.00 85.06 83 GLN A N 1
ATOM 679 C CA . GLN A 1 83 ? -14.361 6.418 -15.892 1.00 85.06 83 GLN A CA 1
ATOM 680 C C . GLN A 1 83 ? -12.980 6.086 -15.308 1.00 85.06 83 GLN A C 1
ATOM 682 O O . GLN A 1 83 ? -12.802 4.992 -14.774 1.00 85.06 83 GLN A O 1
ATOM 687 N N . SER A 1 84 ? -12.028 7.025 -15.331 1.00 85.19 84 SER A N 1
ATOM 688 C CA . SER A 1 84 ? -10.689 6.834 -14.751 1.00 85.19 84 SER A CA 1
ATOM 689 C C . SER A 1 84 ? -10.751 6.537 -13.245 1.00 85.19 84 SER A C 1
ATOM 691 O O . SER A 1 84 ? -10.155 5.572 -12.751 1.00 85.19 84 SER A O 1
ATOM 693 N N . LEU A 1 85 ? -11.578 7.290 -12.509 1.00 85.75 85 LEU A N 1
ATOM 694 C CA . LEU A 1 85 ? -11.818 7.050 -11.082 1.00 85.75 85 LEU A CA 1
ATOM 695 C C . LEU A 1 85 ? -12.492 5.698 -10.822 1.00 85.75 85 LEU A C 1
ATOM 697 O O . LEU A 1 85 ? -12.176 5.033 -9.832 1.00 85.75 85 LEU A O 1
ATOM 701 N N . MET A 1 86 ? -13.438 5.297 -11.672 1.00 86.62 86 MET A N 1
ATOM 702 C CA . MET A 1 86 ? -14.157 4.031 -11.543 1.00 86.62 86 MET A CA 1
ATOM 703 C C . MET A 1 86 ? -13.242 2.835 -11.806 1.00 86.62 86 MET A C 1
ATOM 705 O O . MET A 1 86 ? -13.234 1.899 -11.010 1.00 86.62 86 MET A O 1
ATOM 709 N N . VAL A 1 87 ? -12.422 2.889 -12.858 1.00 85.44 87 VAL A N 1
ATOM 710 C CA . VAL A 1 87 ? -11.434 1.851 -13.180 1.00 85.44 87 VAL A CA 1
ATOM 711 C C . VAL A 1 87 ? -10.493 1.648 -11.999 1.00 85.44 87 VAL A C 1
ATOM 713 O O . VAL A 1 87 ? -10.398 0.532 -11.486 1.00 85.44 87 VAL A O 1
ATOM 716 N N . PHE A 1 88 ? -9.892 2.726 -11.486 1.00 85.56 88 PHE A N 1
ATOM 717 C CA . PHE A 1 88 ? -8.994 2.652 -10.334 1.00 85.56 88 PHE A CA 1
ATOM 718 C C . PHE A 1 88 ? -9.649 1.997 -9.106 1.00 85.56 88 PHE A C 1
ATOM 720 O O . PHE A 1 88 ? -9.069 1.094 -8.499 1.00 85.56 88 PHE A O 1
ATOM 727 N N . LYS A 1 89 ? -10.881 2.405 -8.762 1.00 88.50 89 LYS A N 1
ATOM 728 C CA . LYS A 1 89 ? -11.647 1.797 -7.657 1.00 88.50 89 LYS A CA 1
ATOM 729 C C . LYS A 1 89 ? -11.867 0.300 -7.878 1.00 88.50 89 LYS A C 1
ATOM 731 O O . LYS A 1 89 ? -11.709 -0.480 -6.941 1.00 88.50 89 LYS A O 1
ATOM 736 N N . THR A 1 90 ? -12.208 -0.102 -9.100 1.00 89.69 90 THR A N 1
ATOM 737 C CA . THR A 1 90 ? -12.428 -1.507 -9.466 1.00 89.69 90 THR A CA 1
ATOM 738 C C . THR A 1 90 ? -11.171 -2.345 -9.253 1.00 89.69 90 THR A C 1
ATOM 740 O O . THR A 1 90 ? -11.242 -3.401 -8.631 1.00 89.69 90 THR A O 1
ATOM 743 N N . ILE A 1 91 ? -10.012 -1.867 -9.704 1.00 88.88 91 ILE A N 1
ATOM 744 C CA . ILE A 1 91 ? -8.731 -2.573 -9.544 1.00 88.88 91 ILE A CA 1
ATOM 745 C C . ILE A 1 91 ? -8.344 -2.693 -8.078 1.00 88.88 91 ILE A C 1
ATOM 747 O O . ILE A 1 91 ? -8.004 -3.786 -7.626 1.00 88.88 91 ILE A O 1
ATOM 751 N N . GLN A 1 92 ? -8.437 -1.589 -7.328 1.00 88.94 92 GLN A N 1
ATOM 752 C CA . GLN A 1 92 ? -8.161 -1.594 -5.895 1.00 88.94 92 GLN A CA 1
ATOM 753 C C . GLN A 1 92 ? -9.028 -2.644 -5.195 1.00 88.94 92 GLN A C 1
ATOM 755 O O . GLN A 1 92 ? -8.510 -3.514 -4.499 1.00 88.94 92 GLN A O 1
ATOM 760 N N . ASN A 1 93 ? -10.341 -2.614 -5.421 1.00 92.25 93 ASN A N 1
ATOM 761 C CA . ASN A 1 93 ? -11.260 -3.541 -4.773 1.00 92.25 93 ASN A CA 1
ATOM 762 C C . ASN A 1 93 ? -11.026 -4.997 -5.187 1.00 92.25 93 ASN A C 1
ATOM 764 O O . ASN A 1 93 ? -11.038 -5.862 -4.318 1.00 92.25 93 ASN A O 1
ATOM 768 N N . LYS A 1 94 ? -10.745 -5.275 -6.466 1.00 92.00 94 LYS A N 1
ATOM 769 C CA . LYS A 1 94 ? -10.403 -6.628 -6.934 1.00 92.00 94 LYS A CA 1
ATOM 770 C C . LYS A 1 94 ? -9.123 -7.159 -6.280 1.00 92.00 94 LYS A C 1
ATOM 772 O O . LYS A 1 94 ? -9.095 -8.312 -5.863 1.00 92.00 94 LYS A O 1
ATOM 777 N N . MET A 1 95 ? -8.093 -6.324 -6.127 1.00 90.50 95 MET A N 1
ATOM 778 C CA . MET A 1 95 ? -6.843 -6.709 -5.458 1.00 90.50 95 MET A CA 1
ATOM 779 C C . MET A 1 95 ? -7.030 -6.956 -3.959 1.00 90.50 95 MET A C 1
ATOM 781 O O . MET A 1 95 ? -6.512 -7.941 -3.434 1.00 90.50 95 MET A O 1
ATOM 785 N N . HIS A 1 96 ? -7.771 -6.086 -3.264 1.00 91.81 96 HIS A N 1
ATOM 786 C CA . HIS A 1 96 ? -8.106 -6.298 -1.854 1.00 91.81 96 HIS A CA 1
ATOM 787 C C . HIS A 1 96 ? -8.902 -7.600 -1.678 1.00 91.81 96 HIS A C 1
ATOM 789 O O . HIS A 1 96 ? -8.505 -8.455 -0.887 1.00 91.81 96 HIS A O 1
ATOM 795 N N . TRP A 1 97 ? -9.921 -7.816 -2.510 1.00 93.50 97 TRP A N 1
ATOM 796 C CA . TRP A 1 97 ? -10.743 -9.020 -2.472 1.00 93.50 97 TRP A CA 1
ATOM 797 C C . TRP A 1 97 ? -9.933 -10.299 -2.708 1.00 93.50 97 TRP A C 1
ATOM 799 O O . TRP A 1 97 ? -9.987 -11.222 -1.904 1.00 93.50 97 TRP A O 1
ATOM 809 N N . ALA A 1 98 ? -9.098 -10.339 -3.748 1.00 91.62 98 ALA A N 1
ATOM 810 C CA . ALA A 1 98 ? -8.242 -11.495 -4.018 1.00 91.62 98 ALA A CA 1
ATOM 811 C C . ALA A 1 98 ? -7.226 -11.773 -2.887 1.00 91.62 98 ALA A C 1
ATOM 813 O O . ALA A 1 98 ? -6.733 -12.897 -2.733 1.00 91.62 98 ALA A O 1
ATOM 814 N N . SER A 1 99 ? -6.891 -10.748 -2.095 1.00 90.44 99 SER A N 1
ATOM 815 C CA . SER A 1 99 ? -5.914 -10.851 -1.009 1.00 90.44 99 SER A CA 1
ATOM 816 C C . SER A 1 99 ? -6.519 -11.408 0.269 1.00 90.44 99 SER A C 1
ATOM 818 O O . SER A 1 99 ? -5.910 -12.281 0.883 1.00 90.44 99 SER A O 1
ATOM 820 N N . HIS A 1 100 ? -7.687 -10.901 0.670 1.00 91.69 100 HIS A N 1
ATOM 821 C CA . HIS A 1 100 ? -8.267 -11.162 1.995 1.00 91.69 100 HIS A CA 1
ATOM 822 C C . HIS A 1 100 ? -9.805 -11.203 2.024 1.00 91.69 100 HIS A C 1
ATOM 824 O O . HIS A 1 100 ? -10.386 -11.300 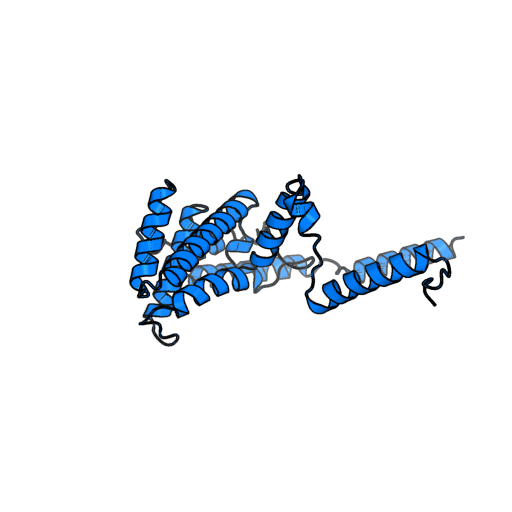3.098 1.00 91.69 100 HIS A O 1
ATOM 830 N N . GLY A 1 101 ? -10.471 -11.189 0.865 1.00 92.44 101 GLY A N 1
ATOM 831 C CA . GLY A 1 101 ? -11.919 -11.404 0.754 1.00 92.44 101 GLY A CA 1
ATOM 832 C C . GLY A 1 101 ? -12.791 -10.192 1.083 1.00 92.44 101 GLY A C 1
ATOM 833 O O . GLY A 1 101 ? -14.003 -10.334 1.183 1.00 92.44 101 GLY A O 1
ATOM 834 N N . GLU A 1 102 ? -12.206 -9.005 1.247 1.00 94.62 102 GLU A N 1
ATOM 835 C CA . GLU A 1 102 ? -12.943 -7.766 1.505 1.00 94.62 102 GLU A CA 1
ATOM 836 C C . GLU A 1 102 ? -12.543 -6.690 0.488 1.00 94.62 102 GLU A C 1
ATOM 838 O O . GLU A 1 102 ? -11.396 -6.614 0.049 1.00 94.62 102 GLU A O 1
ATOM 843 N N . THR A 1 103 ? -13.460 -5.796 0.124 1.00 95.06 103 THR A N 1
ATOM 844 C CA . THR A 1 103 ? -13.099 -4.536 -0.546 1.00 95.06 103 THR A CA 1
ATOM 845 C C . THR A 1 103 ? -12.370 -3.600 0.422 1.00 95.06 103 THR A C 1
ATOM 847 O O . THR A 1 103 ? -12.435 -3.765 1.641 1.00 95.06 103 THR A O 1
ATOM 850 N N . ALA A 1 104 ? -11.709 -2.556 -0.090 1.00 92.62 104 ALA A N 1
ATOM 851 C CA . ALA A 1 104 ? -11.012 -1.595 0.770 1.00 92.62 104 ALA A CA 1
ATOM 852 C C . ALA A 1 104 ? -11.962 -0.905 1.774 1.00 92.62 104 ALA A C 1
ATOM 854 O O . ALA A 1 104 ? -11.601 -0.684 2.930 1.00 92.62 104 ALA A O 1
ATOM 855 N N . ALA A 1 105 ? -13.194 -0.593 1.353 1.00 95.12 105 ALA A N 1
ATOM 856 C CA . ALA A 1 105 ? -14.201 0.013 2.222 1.00 95.12 105 ALA A CA 1
ATOM 857 C C . ALA A 1 105 ? -14.700 -0.964 3.299 1.00 95.12 105 ALA A C 1
ATOM 859 O O . ALA A 1 105 ? -14.812 -0.571 4.459 1.00 95.12 105 ALA A O 1
ATOM 860 N N . GLU A 1 106 ? -14.948 -2.225 2.937 1.00 96.12 106 GLU A N 1
ATOM 861 C CA . GLU A 1 106 ? -15.327 -3.278 3.890 1.00 96.12 106 GLU A CA 1
ATOM 862 C C . GLU A 1 106 ? -14.214 -3.540 4.900 1.00 96.12 106 GLU A C 1
ATOM 864 O O . GLU A 1 106 ? -14.493 -3.568 6.091 1.00 96.12 106 GLU A O 1
ATOM 869 N N . THR A 1 107 ? -12.954 -3.603 4.456 1.00 96.06 107 THR A N 1
ATOM 870 C CA . THR A 1 107 ? -11.792 -3.781 5.343 1.00 96.06 107 THR A CA 1
ATOM 871 C C . THR A 1 107 ? -11.773 -2.705 6.431 1.00 96.06 107 THR A C 1
ATOM 873 O O . THR A 1 107 ? -11.701 -3.010 7.619 1.00 96.06 107 THR A O 1
ATOM 876 N N . VAL A 1 108 ? -11.873 -1.427 6.040 1.00 96.19 108 VAL A N 1
ATOM 877 C CA . VAL A 1 108 ? -11.889 -0.311 6.998 1.00 96.19 108 VAL A CA 1
ATOM 878 C C . VAL A 1 108 ? -13.110 -0.411 7.906 1.00 96.19 108 VAL A C 1
ATOM 880 O O . VAL A 1 108 ? -12.972 -0.328 9.122 1.00 96.19 108 VAL A O 1
ATOM 883 N N . TYR A 1 109 ? -14.301 -0.601 7.336 1.00 96.81 109 TYR A N 1
ATOM 884 C CA . TYR A 1 109 ? -15.541 -0.620 8.105 1.00 96.81 109 TYR A CA 1
ATOM 885 C C . TYR A 1 109 ? -15.584 -1.780 9.107 1.00 96.81 109 TYR A C 1
ATOM 887 O O . TYR A 1 109 ? -15.940 -1.571 10.263 1.00 96.81 109 TYR A O 1
ATOM 895 N N . ASN A 1 110 ? -15.207 -2.989 8.703 1.00 95.94 110 ASN A N 1
ATOM 896 C CA . ASN A 1 110 ? -15.294 -4.186 9.536 1.00 95.94 110 ASN A CA 1
ATOM 897 C C . ASN A 1 110 ? -14.212 -4.214 10.619 1.00 95.94 110 ASN A C 1
ATOM 899 O O . ASN A 1 110 ? -14.463 -4.694 11.725 1.00 95.94 110 ASN A O 1
ATOM 903 N N . ARG A 1 111 ? -13.016 -3.689 10.325 1.00 95.94 111 ARG A N 1
ATOM 904 C CA . ARG A 1 111 ? -11.847 -3.847 11.203 1.00 95.94 111 ARG A CA 1
ATOM 905 C C . ARG A 1 111 ? -11.602 -2.667 12.140 1.00 95.94 111 ARG A C 1
ATOM 907 O O . ARG A 1 111 ? -10.960 -2.866 13.172 1.00 95.94 111 ARG A O 1
ATOM 914 N N . VAL A 1 112 ? -12.119 -1.474 11.828 1.00 96.25 112 VAL A N 1
ATOM 915 C CA . VAL A 1 112 ? -11.972 -0.300 12.699 1.00 96.25 112 VAL A CA 1
ATOM 916 C C . VAL A 1 112 ? -12.783 -0.446 13.987 1.00 96.25 112 VAL A C 1
ATOM 918 O O . VAL A 1 112 ? -13.995 -0.662 13.951 1.00 96.25 112 VAL A O 1
ATOM 921 N N . ASP A 1 113 ? -12.098 -0.333 15.127 1.00 95.00 113 ASP A N 1
ATOM 922 C CA . ASP A 1 113 ? -12.693 -0.583 16.443 1.00 95.00 113 ASP A CA 1
ATOM 923 C C . ASP A 1 113 ? -11.891 0.098 17.567 1.00 95.00 113 ASP A C 1
ATOM 925 O O . ASP A 1 113 ? -10.768 -0.302 17.874 1.00 95.00 113 ASP A O 1
ATOM 929 N N . SER A 1 114 ? -12.472 1.109 18.222 1.00 93.31 114 SER A N 1
ATOM 930 C CA . SER A 1 114 ? -11.851 1.868 19.320 1.00 93.31 114 SER A CA 1
ATOM 931 C C . SER A 1 114 ? -11.679 1.093 20.628 1.00 93.31 114 SER A C 1
ATOM 933 O O . SER A 1 114 ? -11.147 1.645 21.601 1.00 93.31 114 SER A O 1
ATOM 935 N N . THR A 1 115 ? -12.171 -0.142 20.715 1.00 91.06 115 THR A N 1
ATOM 936 C CA . THR A 1 115 ? -11.930 -1.039 21.854 1.00 91.06 115 THR A CA 1
ATOM 937 C C . THR A 1 115 ? -10.633 -1.830 21.697 1.00 91.06 115 THR A C 1
ATOM 939 O O . THR A 1 115 ? -10.028 -2.212 22.699 1.00 91.06 115 THR A O 1
ATOM 942 N N . LYS A 1 116 ? -10.156 -2.014 20.460 1.00 92.31 116 LYS A N 1
ATOM 943 C CA . LYS A 1 116 ? -8.897 -2.701 20.164 1.00 92.31 116 LYS A CA 1
ATOM 944 C C . LYS A 1 116 ? -7.695 -1.780 20.360 1.00 92.31 116 LYS A C 1
ATOM 946 O O . LYS A 1 116 ? -7.785 -0.552 20.258 1.00 92.31 116 LYS A O 1
ATOM 951 N N . ALA A 1 117 ? -6.532 -2.389 20.590 1.00 88.62 117 ALA A N 1
ATOM 952 C CA . ALA A 1 117 ? -5.262 -1.672 20.564 1.00 88.62 117 ALA A CA 1
ATOM 953 C C . ALA A 1 117 ? -5.112 -0.926 19.228 1.00 88.62 117 ALA A C 1
ATOM 955 O O . ALA A 1 117 ? -5.429 -1.469 18.170 1.00 88.62 117 ALA A O 1
ATOM 956 N N . HIS A 1 118 ? -4.680 0.335 19.293 1.00 91.19 118 HIS A N 1
ATOM 957 C CA . HIS A 1 118 ? -4.475 1.197 18.123 1.00 91.19 118 HIS A CA 1
ATOM 958 C C . HIS A 1 118 ? -5.667 1.246 17.145 1.00 91.19 118 HIS A C 1
ATOM 960 O O . HIS A 1 118 ? -5.483 1.433 15.946 1.00 91.19 118 HIS A O 1
ATOM 966 N N . ILE A 1 119 ? -6.903 1.109 17.645 1.00 93.44 119 ILE A N 1
ATOM 967 C CA . ILE A 1 119 ? -8.138 1.169 16.840 1.00 93.44 119 ILE A CA 1
ATOM 968 C C . ILE A 1 119 ? -8.243 0.014 15.816 1.00 93.44 119 ILE A C 1
ATOM 970 O O . ILE A 1 119 ? -8.936 0.120 14.804 1.00 93.44 119 ILE A O 1
ATOM 974 N N . GLY A 1 120 ? -7.514 -1.083 16.048 1.00 92.88 120 GLY A N 1
ATOM 975 C CA . GLY A 1 120 ? -7.428 -2.227 15.135 1.00 92.88 120 GLY A CA 1
ATOM 976 C C . GLY A 1 120 ? -6.379 -2.085 14.026 1.00 92.88 120 GLY A C 1
ATOM 977 O O . GLY A 1 120 ? -6.268 -2.983 13.195 1.00 92.88 120 GLY A O 1
ATOM 978 N N . LEU A 1 121 ? -5.604 -0.995 14.003 1.00 93.19 121 LEU A N 1
ATOM 979 C CA . LEU A 1 121 ? -4.516 -0.812 13.042 1.00 93.19 121 LEU A CA 1
ATOM 980 C C . LEU A 1 121 ? -3.319 -1.703 13.396 1.00 93.19 121 LEU A C 1
ATOM 982 O O . LEU A 1 121 ? -2.864 -1.741 14.538 1.00 93.19 121 LEU A O 1
ATOM 986 N N . THR A 1 122 ? -2.778 -2.370 12.384 1.00 91.38 122 THR A N 1
ATOM 987 C CA . THR A 1 122 ? -1.574 -3.208 12.450 1.00 91.38 122 THR A CA 1
ATOM 988 C C . THR A 1 122 ? -0.334 -2.464 11.954 1.00 91.38 122 THR A C 1
ATOM 990 O O . THR A 1 122 ? 0.773 -2.766 12.389 1.00 91.38 122 THR A O 1
ATOM 993 N N . HIS A 1 123 ? -0.514 -1.473 11.070 1.00 87.06 123 HIS A N 1
ATOM 994 C CA . HIS A 1 123 ? 0.566 -0.669 10.494 1.00 87.06 123 HIS A CA 1
ATOM 995 C C . HIS A 1 123 ? 0.232 0.825 10.585 1.00 87.06 123 HIS A C 1
ATOM 997 O O . HIS A 1 123 ? -0.753 1.284 10.014 1.00 87.06 123 HIS A O 1
ATOM 1003 N N . PHE A 1 124 ? 1.056 1.603 11.285 1.00 89.06 124 PHE A N 1
ATOM 1004 C CA . PHE A 1 124 ? 0.951 3.063 11.371 1.00 89.06 124 PHE A CA 1
ATOM 1005 C C . PHE A 1 124 ? 2.304 3.659 11.773 1.00 89.06 124 PHE A C 1
ATOM 1007 O O . PHE A 1 124 ? 3.211 2.948 12.212 1.00 89.06 124 PHE A O 1
ATOM 1014 N N . LYS A 1 125 ? 2.469 4.967 11.584 1.00 84.00 125 LYS A N 1
ATOM 1015 C CA . LYS A 1 125 ? 3.699 5.687 11.914 1.00 84.00 125 LYS A CA 1
ATOM 1016 C C . LYS A 1 125 ? 3.630 6.270 13.324 1.00 84.00 125 LYS A C 1
ATOM 1018 O O . LYS A 1 125 ? 2.650 6.902 13.701 1.00 84.00 125 LYS A O 1
ATOM 1023 N N . GLY A 1 126 ? 4.733 6.154 14.060 1.00 84.06 126 GLY A N 1
ATOM 1024 C CA . GLY A 1 126 ? 4.860 6.702 15.412 1.00 84.06 126 GLY A CA 1
ATOM 1025 C C . GLY A 1 126 ? 4.196 5.829 16.480 1.00 84.06 126 GLY A C 1
ATOM 1026 O O . GLY A 1 126 ? 3.904 4.663 16.248 1.00 84.06 126 GLY A O 1
ATOM 1027 N N . GLU A 1 127 ? 3.987 6.389 17.674 1.00 81.50 127 GLU A N 1
ATOM 1028 C CA . GLU A 1 127 ? 3.433 5.636 18.815 1.00 81.50 127 GLU A CA 1
ATOM 1029 C C . GLU A 1 127 ? 1.907 5.503 18.789 1.00 81.50 127 GLU A C 1
ATOM 1031 O O . GLU A 1 127 ? 1.351 4.560 19.351 1.00 81.50 127 GLU A O 1
ATOM 1036 N N . ASN A 1 128 ? 1.216 6.467 18.176 1.00 86.44 128 ASN A N 1
ATOM 1037 C CA . ASN A 1 128 ? -0.239 6.521 18.150 1.00 86.44 128 ASN A CA 1
ATOM 1038 C C . ASN A 1 128 ? -0.737 6.746 16.725 1.00 86.44 128 ASN A C 1
ATOM 1040 O O . ASN A 1 128 ? -0.198 7.612 16.034 1.00 86.44 128 ASN A O 1
ATOM 1044 N N . PRO A 1 129 ? -1.804 6.043 16.315 1.00 91.31 129 PRO A N 1
ATOM 1045 C CA . PRO A 1 129 ? -2.365 6.215 14.991 1.00 91.31 129 PRO A CA 1
ATOM 1046 C C . PRO A 1 129 ? -2.974 7.606 14.806 1.00 91.31 129 PRO A C 1
ATOM 1048 O O . PRO A 1 129 ? -3.530 8.218 15.726 1.00 91.31 129 PRO A O 1
ATOM 1051 N N . THR A 1 130 ? -2.912 8.094 13.576 1.00 91.69 130 THR A N 1
ATOM 1052 C CA . THR A 1 130 ? -3.539 9.343 13.144 1.00 91.69 130 THR A CA 1
ATOM 1053 C C . THR A 1 130 ? -4.922 9.098 12.537 1.00 91.69 130 THR A C 1
ATOM 1055 O O . THR A 1 130 ? -5.227 8.021 12.029 1.00 91.69 130 THR A O 1
ATOM 1058 N N . LYS A 1 131 ? -5.766 10.138 12.500 1.00 92.25 131 LYS A N 1
ATOM 1059 C CA . LYS A 1 131 ? -7.085 10.081 11.837 1.00 92.25 131 LYS A CA 1
ATOM 1060 C C . LYS A 1 131 ? -6.993 9.737 10.342 1.00 92.25 131 LYS A C 1
ATOM 1062 O O . LYS A 1 131 ? -7.951 9.253 9.748 1.00 92.25 131 LYS A O 1
ATOM 1067 N N . GLN A 1 132 ? -5.879 10.074 9.694 1.00 91.25 132 GLN A N 1
ATOM 1068 C CA . GLN A 1 132 ? -5.682 9.752 8.281 1.00 91.25 132 GLN A CA 1
ATOM 1069 C C . GLN A 1 132 ? -5.385 8.263 8.101 1.00 91.25 132 GLN A C 1
ATOM 1071 O O . GLN A 1 132 ? -5.914 7.650 7.182 1.00 91.25 132 GLN A O 1
ATOM 1076 N N . GLU A 1 133 ? -4.611 7.669 9.008 1.00 91.62 133 GLU A N 1
ATOM 1077 C CA . GLU A 1 133 ? -4.266 6.248 8.957 1.00 91.62 133 GLU A CA 1
ATOM 1078 C C . GLU A 1 133 ? -5.463 5.327 9.184 1.00 91.62 133 GLU A C 1
ATOM 1080 O O . GLU A 1 133 ? -5.470 4.236 8.623 1.00 91.62 133 GLU A O 1
ATOM 1085 N N . THR A 1 134 ? -6.502 5.771 9.903 1.00 93.25 134 THR A N 1
ATOM 1086 C CA . THR A 1 134 ? -7.742 4.987 10.066 1.00 93.25 134 THR A CA 1
ATOM 1087 C C . THR A 1 134 ? -8.571 4.863 8.784 1.00 93.25 134 THR A C 1
ATOM 1089 O O . THR A 1 134 ? -9.517 4.089 8.729 1.00 93.25 134 THR A O 1
ATOM 1092 N N . GLN A 1 135 ? -8.242 5.620 7.735 1.00 93.31 135 GLN A N 1
ATOM 1093 C CA . GLN A 1 135 ? -8.955 5.576 6.450 1.00 93.31 135 GLN A CA 1
ATOM 1094 C C . GLN A 1 135 ? -8.270 4.667 5.422 1.00 93.31 135 GLN A C 1
ATOM 1096 O O . GLN A 1 135 ? -8.767 4.520 4.307 1.00 93.31 135 GLN A O 1
ATOM 1101 N N . ILE A 1 136 ? -7.111 4.108 5.771 1.00 91.31 136 ILE A N 1
ATOM 1102 C CA . ILE A 1 136 ? -6.240 3.350 4.875 1.00 91.31 136 ILE A CA 1
ATOM 1103 C C . ILE A 1 136 ? -6.480 1.862 5.141 1.00 91.31 136 ILE A C 1
ATOM 1105 O O . ILE A 1 136 ? -6.125 1.354 6.202 1.00 91.31 136 ILE A O 1
ATOM 1109 N N . ALA A 1 137 ? -7.090 1.160 4.183 1.00 92.06 137 ALA A N 1
ATOM 1110 C CA . ALA A 1 137 ? -7.492 -0.240 4.334 1.00 92.06 137 ALA A CA 1
ATOM 1111 C C . ALA A 1 137 ? -6.302 -1.160 4.621 1.00 92.06 137 ALA A C 1
ATOM 1113 O O . ALA A 1 137 ? -6.378 -2.031 5.486 1.00 92.06 137 ALA A O 1
ATOM 1114 N N . LYS A 1 138 ? -5.169 -0.922 3.952 1.00 90.50 138 LYS A N 1
ATOM 1115 C CA . LYS A 1 138 ? -3.933 -1.682 4.152 1.00 90.50 138 LYS A CA 1
ATOM 1116 C C . LYS A 1 138 ? -3.463 -1.678 5.612 1.00 90.50 138 LYS A C 1
ATOM 1118 O O . LYS A 1 138 ? -2.907 -2.671 6.074 1.00 90.50 138 LYS A O 1
ATOM 1123 N N . ASN A 1 139 ? -3.702 -0.594 6.350 1.00 91.88 139 ASN A N 1
ATOM 1124 C CA . ASN A 1 139 ? -3.245 -0.472 7.733 1.00 91.88 139 ASN A CA 1
ATOM 1125 C C . ASN A 1 139 ? -3.977 -1.409 8.707 1.00 91.88 139 ASN A C 1
ATOM 1127 O O . ASN A 1 139 ? -3.567 -1.503 9.860 1.00 91.88 139 ASN A O 1
ATOM 1131 N N . TYR A 1 140 ? -5.034 -2.091 8.259 1.00 94.12 140 TYR A N 1
ATOM 1132 C CA . TYR A 1 140 ? -5.779 -3.095 9.021 1.00 94.12 140 TYR A CA 1
ATOM 1133 C C . TYR A 1 140 ? -5.437 -4.540 8.626 1.00 94.12 140 TYR A C 1
ATOM 1135 O O . TYR A 1 140 ? -6.029 -5.481 9.160 1.00 94.12 140 TYR A O 1
ATOM 1143 N N . LEU A 1 141 ? -4.525 -4.735 7.669 1.00 92.81 141 LEU A N 1
ATOM 1144 C CA . LEU A 1 141 ? -4.142 -6.062 7.193 1.00 92.81 141 LEU A CA 1
ATOM 1145 C C . LEU A 1 141 ? -3.086 -6.681 8.103 1.00 92.81 141 LEU A C 1
ATOM 1147 O O . LEU A 1 141 ? -2.154 -6.006 8.547 1.00 92.81 141 LEU A O 1
ATOM 1151 N N . ASN A 1 142 ? -3.206 -7.975 8.369 1.00 92.50 142 ASN A N 1
ATOM 1152 C CA . ASN A 1 142 ? -2.151 -8.717 9.051 1.00 92.50 142 ASN A CA 1
ATOM 1153 C C . ASN A 1 142 ? -0.939 -8.943 8.117 1.00 92.50 142 ASN A C 1
ATOM 1155 O O . ASN A 1 142 ? -0.966 -8.593 6.935 1.00 92.50 142 ASN A O 1
ATOM 1159 N N . ALA A 1 143 ? 0.148 -9.506 8.653 1.00 89.31 143 ALA A N 1
ATOM 1160 C CA . ALA A 1 143 ? 1.391 -9.695 7.902 1.00 89.31 143 ALA A CA 1
ATOM 1161 C C . ALA A 1 143 ? 1.217 -10.578 6.650 1.00 89.31 143 ALA A C 1
ATOM 1163 O O . ALA A 1 143 ? 1.791 -10.271 5.604 1.00 89.31 143 ALA A O 1
ATOM 1164 N N . ASP A 1 144 ? 0.398 -11.628 6.731 1.00 91.00 144 ASP A N 1
ATOM 1165 C CA . ASP A 1 144 ? 0.180 -12.575 5.636 1.00 91.00 144 ASP A CA 1
ATOM 1166 C C . ASP A 1 144 ? -0.699 -11.973 4.537 1.00 91.00 144 ASP A C 1
ATOM 1168 O O . ASP A 1 144 ? -0.324 -11.994 3.363 1.00 91.00 144 ASP A O 1
ATOM 1172 N N . GLU A 1 145 ? -1.820 -11.352 4.913 1.00 92.00 145 GLU A N 1
ATOM 1173 C CA . GLU A 1 145 ? -2.707 -10.625 3.996 1.00 92.00 145 GLU A CA 1
ATOM 1174 C C . GLU A 1 145 ? -1.944 -9.524 3.258 1.00 92.00 145 GLU A C 1
ATOM 1176 O O . GLU A 1 145 ? -2.072 -9.360 2.041 1.00 92.00 145 GLU A O 1
ATOM 1181 N N . LEU A 1 146 ? -1.106 -8.784 3.987 1.00 88.69 146 LEU A N 1
ATOM 1182 C CA . LEU A 1 146 ? -0.306 -7.721 3.411 1.00 88.69 146 LEU A CA 1
ATOM 1183 C C . LEU A 1 146 ? 0.765 -8.263 2.453 1.00 88.69 146 LEU A C 1
ATOM 1185 O O . LEU A 1 146 ? 0.996 -7.688 1.387 1.00 88.69 146 LEU A O 1
ATOM 1189 N N . ASN A 1 147 ? 1.425 -9.364 2.811 1.00 87.12 147 ASN A N 1
ATOM 1190 C CA . ASN A 1 147 ? 2.407 -10.025 1.954 1.00 87.12 147 ASN A CA 1
ATOM 1191 C C . ASN A 1 147 ? 1.759 -10.522 0.653 1.00 87.12 147 ASN A C 1
ATOM 1193 O O . ASN A 1 147 ? 2.307 -10.297 -0.428 1.00 87.12 147 ASN A O 1
ATOM 1197 N N . ILE A 1 148 ? 0.572 -11.128 0.743 1.00 89.38 148 ILE A N 1
ATOM 1198 C CA . ILE A 1 148 ? -0.218 -11.570 -0.410 1.00 89.38 148 ILE A CA 1
ATOM 1199 C C . ILE A 1 148 ? -0.584 -10.376 -1.304 1.00 89.38 148 ILE A C 1
ATOM 1201 O O . ILE A 1 148 ? -0.290 -10.408 -2.502 1.00 89.38 148 ILE A O 1
ATOM 1205 N N . LEU A 1 149 ? -1.135 -9.299 -0.732 1.00 88.69 149 LEU A N 1
ATOM 1206 C CA . LEU A 1 149 ? -1.496 -8.088 -1.477 1.00 88.69 149 LEU A CA 1
ATOM 1207 C C . LEU A 1 149 ? -0.284 -7.486 -2.200 1.00 88.69 149 LEU A C 1
ATOM 1209 O O . LEU A 1 149 ? -0.340 -7.200 -3.398 1.00 88.69 149 LEU A O 1
ATOM 1213 N N . ASN A 1 150 ? 0.843 -7.345 -1.497 1.00 86.31 150 ASN A N 1
ATOM 1214 C CA . ASN A 1 150 ? 2.076 -6.809 -2.072 1.00 86.31 150 ASN A CA 1
ATOM 1215 C C . ASN A 1 150 ? 2.592 -7.670 -3.239 1.00 86.31 150 ASN A C 1
ATOM 1217 O O . ASN A 1 150 ? 3.083 -7.127 -4.233 1.00 86.31 150 ASN A O 1
ATOM 1221 N N . ARG A 1 151 ? 2.499 -9.002 -3.131 1.00 87.00 151 ARG A N 1
ATOM 1222 C CA . ARG A 1 151 ? 2.927 -9.937 -4.184 1.00 87.00 151 ARG A CA 1
ATOM 1223 C C . ARG A 1 151 ? 2.024 -9.872 -5.408 1.00 87.00 151 ARG A C 1
ATOM 1225 O O . ARG A 1 151 ? 2.550 -9.799 -6.513 1.00 87.00 151 ARG A O 1
ATOM 1232 N N . MET A 1 152 ? 0.704 -9.849 -5.221 1.00 86.88 152 MET A N 1
ATOM 1233 C CA . MET A 1 152 ? -0.242 -9.785 -6.338 1.00 86.88 152 MET A CA 1
ATOM 1234 C C . MET A 1 152 ? -0.083 -8.509 -7.154 1.00 86.88 152 MET A C 1
ATOM 1236 O O . MET A 1 152 ? -0.006 -8.567 -8.377 1.00 86.88 152 MET A O 1
ATOM 1240 N N . VAL A 1 153 ? 0.055 -7.363 -6.492 1.00 84.75 153 VAL A N 1
ATOM 1241 C CA . VAL A 1 153 ? 0.275 -6.107 -7.214 1.00 84.75 153 VAL A CA 1
ATOM 1242 C C . VAL A 1 153 ? 1.647 -6.055 -7.863 1.00 84.75 153 VAL A C 1
ATOM 1244 O O . VAL A 1 153 ? 1.744 -5.574 -8.984 1.00 84.75 153 VAL A O 1
ATOM 1247 N N . SER A 1 154 ? 2.694 -6.575 -7.214 1.00 85.62 154 SER A N 1
ATOM 1248 C CA . SER A 1 154 ? 4.010 -6.659 -7.861 1.00 85.62 154 SER A CA 1
ATOM 1249 C C . SER A 1 154 ? 3.922 -7.480 -9.148 1.00 85.62 154 SER A C 1
ATOM 1251 O O . SER A 1 154 ? 4.314 -6.982 -10.191 1.00 85.62 154 SER A O 1
ATOM 1253 N N . ALA A 1 155 ? 3.318 -8.672 -9.106 1.00 87.62 155 ALA A N 1
ATOM 1254 C CA . ALA A 1 155 ? 3.133 -9.510 -10.291 1.00 87.62 155 ALA A CA 1
ATOM 1255 C C . ALA A 1 155 ? 2.298 -8.822 -11.386 1.00 87.62 155 ALA A C 1
ATOM 1257 O O . ALA A 1 155 ? 2.631 -8.909 -12.565 1.00 87.62 155 ALA A O 1
ATOM 1258 N N . PHE A 1 156 ? 1.243 -8.097 -11.009 1.00 86.38 156 PHE A N 1
ATOM 1259 C CA . PHE A 1 156 ? 0.438 -7.345 -11.969 1.00 86.38 156 PHE A CA 1
ATOM 1260 C C . PHE A 1 156 ? 1.212 -6.188 -12.623 1.00 86.38 156 PHE A C 1
ATOM 1262 O O . PHE A 1 156 ? 1.047 -5.946 -13.817 1.00 86.38 156 PHE A O 1
ATOM 1269 N N . LEU A 1 157 ? 2.083 -5.501 -11.876 1.00 85.44 157 LEU A N 1
ATOM 1270 C CA . LEU A 1 157 ? 2.958 -4.467 -12.436 1.00 85.44 157 LEU A CA 1
ATOM 1271 C C . LEU A 1 157 ? 3.966 -5.048 -13.435 1.00 85.44 157 LEU A C 1
ATOM 1273 O O . LEU A 1 157 ? 4.171 -4.437 -14.476 1.00 85.44 157 LEU A O 1
ATOM 1277 N N . GLU A 1 158 ? 4.532 -6.230 -13.172 1.00 87.00 158 GLU A N 1
ATOM 1278 C CA . GLU A 1 158 ? 5.417 -6.905 -14.138 1.00 87.00 158 GLU A CA 1
ATOM 1279 C C . GLU A 1 158 ? 4.667 -7.233 -15.443 1.00 87.00 158 GLU A C 1
ATOM 1281 O O . GLU A 1 158 ? 5.178 -7.003 -16.536 1.00 87.00 158 GLU A O 1
ATOM 1286 N N . ILE A 1 159 ? 3.415 -7.703 -15.351 1.00 86.69 159 ILE A N 1
ATOM 1287 C CA . ILE A 1 159 ? 2.563 -7.942 -16.532 1.00 86.69 159 ILE A CA 1
ATOM 1288 C C . ILE A 1 159 ? 2.347 -6.646 -17.313 1.00 86.69 159 ILE A C 1
ATOM 1290 O O . ILE A 1 159 ? 2.391 -6.645 -18.543 1.00 86.69 159 ILE A O 1
ATOM 1294 N N . ALA A 1 160 ? 2.099 -5.545 -16.610 1.00 84.75 160 ALA A N 1
ATOM 1295 C CA . ALA A 1 160 ? 1.917 -4.254 -17.243 1.00 84.75 160 ALA A CA 1
ATOM 1296 C C . ALA A 1 160 ? 3.179 -3.731 -17.930 1.00 84.75 160 ALA A C 1
ATOM 1298 O O . ALA A 1 160 ? 3.095 -3.186 -19.029 1.00 84.75 160 ALA A O 1
ATOM 1299 N N . GLU A 1 161 ? 4.338 -3.927 -17.309 1.00 83.44 161 GLU A N 1
ATOM 1300 C CA . GLU A 1 161 ? 5.625 -3.544 -17.878 1.00 83.44 161 GLU A CA 1
ATOM 1301 C C . GLU A 1 161 ? 5.931 -4.342 -19.151 1.00 83.44 161 GLU A C 1
ATOM 1303 O O . GLU A 1 161 ? 6.324 -3.752 -20.154 1.00 83.44 161 GLU A O 1
ATOM 1308 N N . ILE A 1 162 ? 5.635 -5.647 -19.169 1.00 87.25 162 ILE A N 1
ATOM 1309 C CA . ILE A 1 162 ? 5.743 -6.480 -20.378 1.00 87.25 162 ILE A CA 1
ATOM 1310 C C . ILE A 1 162 ? 4.852 -5.936 -21.503 1.00 87.25 162 ILE A C 1
ATOM 1312 O O . ILE A 1 162 ? 5.333 -5.725 -22.612 1.00 87.25 162 ILE A O 1
ATOM 1316 N N . GLN A 1 163 ? 3.579 -5.633 -21.219 1.00 85.75 163 GLN A N 1
ATOM 1317 C CA . GLN A 1 163 ? 2.668 -5.078 -22.232 1.00 85.75 163 GLN A CA 1
ATOM 1318 C C . GLN A 1 163 ? 3.165 -3.741 -22.800 1.00 85.75 163 GLN A C 1
ATOM 1320 O O . GLN A 1 163 ? 3.053 -3.492 -24.003 1.00 85.75 163 GLN A O 1
ATOM 1325 N N . ALA A 1 164 ? 3.740 -2.892 -21.944 1.00 81.06 164 ALA A N 1
ATOM 1326 C CA . ALA A 1 164 ? 4.328 -1.625 -22.359 1.00 81.06 164 ALA A CA 1
ATOM 1327 C C . ALA A 1 164 ? 5.585 -1.825 -23.228 1.00 81.06 164 ALA A C 1
ATOM 1329 O O . ALA A 1 164 ? 5.751 -1.126 -24.230 1.00 81.06 164 ALA A O 1
ATOM 1330 N N . LEU A 1 165 ? 6.451 -2.787 -22.882 1.00 83.19 165 LEU A N 1
ATOM 1331 C CA . LEU A 1 165 ? 7.650 -3.134 -23.656 1.00 83.19 165 LEU A CA 1
ATOM 1332 C C . LEU A 1 165 ? 7.308 -3.703 -25.037 1.00 83.19 165 LEU A C 1
ATOM 1334 O O . LEU A 1 165 ? 7.944 -3.324 -26.023 1.00 83.19 165 LEU A O 1
ATOM 1338 N N . ASP A 1 166 ? 6.262 -4.525 -25.117 1.00 86.81 166 ASP A N 1
ATOM 1339 C CA . ASP A 1 166 ? 5.746 -5.092 -26.368 1.00 86.81 166 ASP A CA 1
ATOM 1340 C C . ASP A 1 166 ? 5.050 -4.045 -27.257 1.00 86.81 166 ASP A C 1
ATOM 1342 O O . ASP A 1 166 ? 4.685 -4.332 -28.397 1.00 86.81 166 ASP A O 1
ATOM 1346 N N . ARG A 1 167 ? 4.901 -2.804 -26.765 1.00 84.19 167 ARG A N 1
ATOM 1347 C CA . ARG A 1 167 ? 4.220 -1.687 -27.442 1.00 84.19 167 ARG A CA 1
ATOM 1348 C C . ARG A 1 167 ? 2.783 -2.024 -27.833 1.00 84.19 167 ARG A C 1
ATOM 1350 O O . ARG A 1 167 ? 2.266 -1.492 -28.818 1.00 84.19 167 ARG A O 1
ATOM 1357 N N . ASN A 1 168 ? 2.132 -2.879 -27.049 1.00 83.94 168 ASN A N 1
ATOM 1358 C CA . ASN A 1 168 ? 0.732 -3.194 -27.258 1.00 83.94 168 ASN A CA 1
ATOM 1359 C C . ASN A 1 168 ? -0.115 -1.981 -26.844 1.00 83.94 168 ASN A C 1
ATOM 1361 O O . ASN A 1 168 ? -0.020 -1.533 -25.698 1.00 83.94 168 ASN A O 1
ATOM 1365 N N . PRO A 1 169 ? -0.930 -1.413 -27.748 1.00 87.25 169 PRO A N 1
ATOM 1366 C CA . PRO A 1 169 ? -1.825 -0.323 -27.395 1.00 87.25 169 PRO A CA 1
ATOM 1367 C C . PRO A 1 169 ? -2.882 -0.824 -26.407 1.00 87.25 169 PRO A C 1
ATOM 1369 O O . PRO A 1 169 ? -3.631 -1.750 -26.713 1.00 87.25 169 PRO A O 1
ATOM 1372 N N . MET A 1 170 ? -2.944 -0.200 -25.231 1.00 90.56 170 MET A N 1
ATOM 1373 C CA . MET A 1 170 ? -3.871 -0.568 -24.160 1.00 90.56 170 MET A CA 1
ATOM 1374 C C . MET A 1 170 ? -4.887 0.549 -23.921 1.00 90.56 170 MET A C 1
ATOM 1376 O O . MET A 1 170 ? -4.529 1.729 -23.878 1.00 90.56 170 MET A O 1
ATOM 1380 N N . TYR A 1 171 ? -6.147 0.176 -23.709 1.00 91.12 171 TYR A N 1
ATOM 1381 C CA . TYR A 1 171 ? -7.181 1.064 -23.176 1.00 91.12 171 TYR A CA 1
ATOM 1382 C C . TYR A 1 171 ? -7.398 0.787 -21.682 1.00 91.12 171 TYR A C 1
ATOM 1384 O O . TYR A 1 171 ? -7.108 -0.308 -21.190 1.00 91.12 171 TYR A O 1
ATOM 1392 N N . MET A 1 172 ? -7.981 1.735 -20.942 1.00 89.25 172 MET A N 1
ATOM 1393 C CA . MET A 1 172 ? -8.269 1.562 -19.509 1.00 89.25 172 MET A CA 1
ATOM 1394 C C . MET A 1 172 ? -9.099 0.298 -19.229 1.00 89.25 172 MET A C 1
ATOM 1396 O O . MET A 1 172 ? -8.887 -0.388 -18.228 1.00 89.25 172 MET A O 1
ATOM 1400 N N . SER A 1 173 ? -10.028 -0.040 -20.130 1.00 90.00 173 SER A N 1
ATOM 1401 C CA . SER A 1 173 ? -10.843 -1.255 -20.015 1.00 90.00 173 SER A CA 1
ATOM 1402 C C . SER A 1 173 ? -10.039 -2.547 -20.207 1.00 90.00 173 SER A C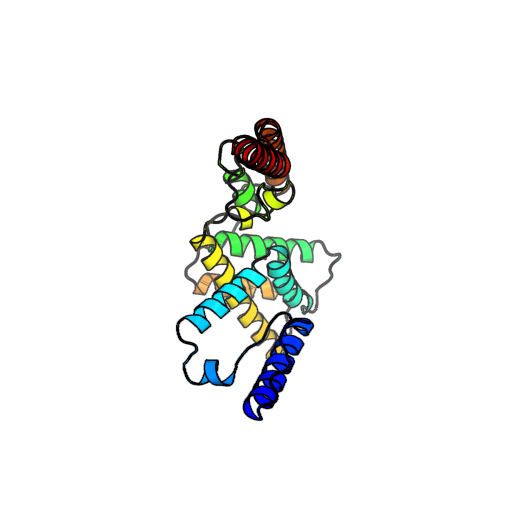 1
ATOM 1404 O O . SER A 1 173 ? -10.352 -3.562 -19.582 1.00 90.00 173 SER A O 1
ATOM 1406 N N . ASP A 1 174 ? -8.979 -2.524 -21.017 1.00 91.19 174 ASP A N 1
ATOM 1407 C CA . ASP A 1 174 ? -8.152 -3.703 -21.277 1.00 91.19 174 ASP A CA 1
ATOM 1408 C C . ASP A 1 174 ? -7.296 -4.054 -20.073 1.00 91.19 174 ASP A C 1
ATOM 1410 O O . ASP A 1 174 ? -7.126 -5.230 -19.763 1.00 91.19 174 ASP A O 1
ATOM 1414 N N . TRP A 1 175 ? -6.855 -3.053 -19.316 1.00 89.19 175 TRP A N 1
ATOM 1415 C CA . TRP A 1 175 ? -6.184 -3.278 -18.044 1.00 89.19 175 TRP A CA 1
ATOM 1416 C C . TRP A 1 175 ? -7.081 -3.954 -17.001 1.00 89.19 175 TRP A C 1
ATOM 1418 O O . TRP A 1 175 ? -6.597 -4.785 -16.233 1.00 89.19 175 TRP A O 1
ATOM 1428 N N . VAL A 1 176 ? -8.384 -3.647 -16.976 1.00 89.50 176 VAL A N 1
ATOM 1429 C CA . VAL A 1 176 ? -9.342 -4.349 -16.101 1.00 89.50 176 VAL A CA 1
ATOM 1430 C C . VAL A 1 176 ? -9.502 -5.803 -16.547 1.00 89.50 176 VAL A C 1
ATOM 1432 O O . VAL A 1 176 ? -9.407 -6.706 -15.720 1.00 89.50 176 VAL A O 1
ATOM 1435 N N . LYS A 1 177 ? -9.649 -6.052 -17.855 1.00 90.81 177 LYS A N 1
ATOM 1436 C CA . LYS A 1 177 ? -9.710 -7.421 -18.399 1.00 90.81 177 LYS A CA 1
ATOM 1437 C C . LYS A 1 177 ? -8.427 -8.203 -18.117 1.00 90.81 177 LYS A C 1
ATOM 1439 O O . LYS A 1 177 ? -8.479 -9.392 -17.816 1.00 90.81 177 LYS A O 1
ATOM 1444 N N . GLN A 1 178 ? -7.270 -7.553 -18.227 1.00 90.44 178 GLN A N 1
ATOM 1445 C CA . GLN A 1 178 ? -5.976 -8.171 -17.963 1.00 90.44 178 GLN A CA 1
ATOM 1446 C C . GLN A 1 178 ? -5.827 -8.527 -16.484 1.00 90.44 178 GLN A C 1
ATOM 1448 O O . GLN A 1 178 ? -5.321 -9.603 -16.166 1.00 90.44 178 GLN A O 1
ATOM 1453 N N . LEU A 1 179 ? -6.321 -7.667 -15.589 1.00 90.00 179 LEU A N 1
ATOM 1454 C CA . LEU A 1 179 ? -6.406 -7.973 -14.168 1.00 90.00 179 LEU A CA 1
ATOM 1455 C C . LEU A 1 179 ? -7.309 -9.183 -13.909 1.00 90.00 179 LEU A C 1
ATOM 1457 O O . LEU A 1 179 ? -6.909 -10.083 -13.182 1.00 90.00 179 LEU A O 1
ATOM 1461 N N . ASP A 1 180 ? -8.488 -9.245 -14.527 1.00 91.19 180 ASP A N 1
ATOM 1462 C CA . ASP A 1 180 ? -9.400 -10.381 -14.356 1.00 91.19 180 ASP A CA 1
ATOM 1463 C C . ASP A 1 180 ? -8.769 -11.703 -14.819 1.00 91.19 180 ASP A C 1
ATOM 1465 O O . ASP A 1 180 ? -8.849 -12.705 -14.109 1.00 91.19 180 ASP A O 1
ATOM 1469 N N . LYS A 1 181 ? -8.060 -11.700 -15.958 1.00 91.31 181 LYS A N 1
ATOM 1470 C CA . LYS A 1 181 ? -7.282 -12.863 -16.425 1.00 91.31 181 LYS A CA 1
ATOM 1471 C C . LYS A 1 181 ? -6.198 -13.259 -15.425 1.00 91.31 181 LYS A C 1
ATOM 1473 O O . LYS A 1 181 ? -6.050 -14.438 -15.121 1.00 91.31 181 LYS A O 1
ATOM 1478 N N . PHE A 1 182 ? -5.446 -12.283 -14.917 1.00 90.25 182 PHE A N 1
ATOM 1479 C CA . PHE A 1 182 ? -4.406 -12.523 -13.920 1.00 90.25 182 PHE A CA 1
ATOM 1480 C C . PHE A 1 182 ? -4.986 -13.158 -12.651 1.00 90.25 182 PHE A C 1
ATOM 1482 O O . PHE A 1 182 ? -4.490 -14.189 -12.204 1.00 90.25 182 PHE A O 1
ATOM 1489 N N . LEU A 1 183 ? -6.068 -12.599 -12.108 1.00 90.69 183 LEU A N 1
ATOM 1490 C CA . LEU A 1 183 ? -6.699 -13.124 -10.899 1.00 90.69 183 LEU A CA 1
ATOM 1491 C C . LEU A 1 183 ? -7.265 -14.535 -11.115 1.00 90.69 183 LEU A C 1
ATOM 1493 O O . LEU A 1 183 ? -7.068 -15.395 -10.256 1.00 90.69 183 LEU A O 1
ATOM 1497 N N . ALA A 1 184 ? -7.859 -14.811 -12.281 1.00 89.31 184 ALA A N 1
ATOM 1498 C CA . ALA A 1 184 ? -8.346 -16.146 -12.630 1.00 89.31 184 ALA A CA 1
ATOM 1499 C C . ALA A 1 184 ? -7.229 -17.204 -12.600 1.00 89.31 184 ALA A C 1
ATOM 1501 O O . ALA A 1 184 ? -7.420 -18.291 -12.060 1.00 89.31 184 ALA A O 1
ATOM 1502 N N . LEU A 1 185 ? -6.038 -16.873 -13.114 1.00 88.56 185 LEU A N 1
ATOM 1503 C CA . LEU A 1 185 ? -4.877 -17.775 -13.113 1.00 88.56 185 LEU A CA 1
ATOM 1504 C C . LEU A 1 185 ? -4.345 -18.076 -11.705 1.00 88.56 185 LEU A C 1
ATOM 1506 O O . LEU A 1 185 ? -3.692 -19.095 -11.496 1.00 88.56 185 LEU A O 1
ATOM 1510 N N . THR A 1 186 ? -4.615 -17.203 -10.733 1.00 82.44 186 THR A N 1
ATOM 1511 C CA . THR A 1 186 ? -4.158 -17.375 -9.345 1.00 82.44 186 THR A CA 1
ATOM 1512 C C . THR A 1 186 ? -5.092 -18.232 -8.480 1.00 82.44 186 THR A C 1
ATOM 1514 O O . THR A 1 186 ? -4.830 -18.372 -7.286 1.00 82.44 186 THR A O 1
ATOM 1517 N N . ASN A 1 187 ? -6.162 -18.814 -9.051 1.00 79.06 187 ASN A N 1
ATOM 1518 C CA . ASN A 1 187 ? -7.220 -19.540 -8.323 1.00 79.06 187 ASN A CA 1
ATOM 1519 C C . ASN A 1 187 ? -7.810 -18.729 -7.152 1.00 79.06 187 ASN A C 1
ATOM 1521 O O . ASN A 1 187 ? -8.153 -19.278 -6.104 1.00 79.06 187 ASN A O 1
ATOM 1525 N N . LYS A 1 188 ? -7.882 -17.405 -7.308 1.00 76.12 188 LYS A N 1
ATOM 1526 C CA . LYS A 1 188 ? -8.496 -16.499 -6.338 1.00 76.12 188 LYS A CA 1
ATOM 1527 C C . LYS A 1 188 ? -9.919 -16.178 -6.763 1.00 76.12 188 LYS A C 1
ATOM 1529 O O . LYS A 1 188 ? -10.188 -16.018 -7.952 1.00 76.12 188 LYS A O 1
ATOM 1534 N N . ASP A 1 189 ? -10.803 -16.013 -5.785 1.00 79.25 189 ASP A N 1
ATOM 1535 C CA . ASP A 1 189 ? -12.138 -15.493 -6.050 1.00 79.25 189 ASP A CA 1
ATOM 1536 C C . ASP A 1 189 ? -12.029 -14.083 -6.627 1.00 79.25 189 ASP A C 1
ATOM 1538 O O . ASP A 1 189 ? -11.354 -13.207 -6.082 1.00 79.25 189 ASP A O 1
ATOM 1542 N N . ILE A 1 190 ? -12.688 -13.867 -7.760 1.00 82.56 190 ILE A N 1
ATOM 1543 C CA . ILE A 1 190 ? -12.714 -12.570 -8.428 1.00 82.56 190 ILE A CA 1
ATOM 1544 C C . ILE A 1 190 ? -13.953 -11.832 -7.946 1.00 82.56 190 ILE A C 1
ATOM 1546 O O . ILE A 1 190 ? -15.065 -12.345 -8.045 1.00 82.56 190 ILE A O 1
ATOM 1550 N N . LEU A 1 191 ? -13.774 -10.599 -7.479 1.00 88.50 191 LEU A N 1
ATOM 1551 C CA . LEU A 1 191 ? -14.891 -9.734 -7.125 1.00 88.50 191 LEU A CA 1
ATOM 1552 C C . LEU A 1 191 ? -15.762 -9.454 -8.367 1.00 88.50 191 LEU A C 1
ATOM 1554 O O . LEU A 1 191 ? -15.296 -8.823 -9.325 1.00 88.50 191 LEU A O 1
ATOM 1558 N N . GLN A 1 192 ? -17.020 -9.908 -8.317 1.00 84.56 192 GLN A N 1
ATOM 1559 C CA . GLN A 1 192 ? -18.045 -9.726 -9.362 1.00 84.56 192 GLN A CA 1
ATOM 1560 C C . GLN A 1 192 ? -19.114 -8.677 -8.998 1.00 84.56 192 GLN A C 1
ATOM 1562 O O . GLN A 1 192 ? -20.011 -8.403 -9.790 1.00 84.56 192 GLN A O 1
ATOM 1567 N N . HIS A 1 193 ? -19.043 -8.086 -7.802 1.00 86.75 193 HIS A N 1
ATOM 1568 C CA . HIS A 1 193 ? -19.993 -7.084 -7.307 1.00 86.75 193 HIS A CA 1
ATOM 1569 C C . HIS A 1 193 ? -19.261 -5.852 -6.750 1.00 86.75 193 HIS A C 1
ATOM 1571 O O . HIS A 1 193 ? -18.041 -5.833 -6.630 1.00 86.75 193 HIS A O 1
ATOM 1577 N N . ALA A 1 194 ? -19.991 -4.798 -6.388 1.00 81.12 194 ALA A N 1
ATOM 1578 C CA . ALA A 1 194 ? -19.399 -3.543 -5.906 1.00 81.12 194 ALA A CA 1
ATOM 1579 C C . ALA A 1 194 ? -18.930 -3.572 -4.431 1.00 81.12 194 ALA A C 1
ATOM 1581 O O . ALA A 1 194 ? -18.532 -2.538 -3.895 1.00 81.12 194 ALA A O 1
ATOM 1582 N N . GLY A 1 195 ? -18.978 -4.732 -3.771 1.00 86.94 195 GLY A N 1
ATOM 1583 C CA . GLY A 1 195 ? -18.963 -4.840 -2.308 1.00 86.94 195 GLY A CA 1
ATOM 1584 C C . GLY A 1 195 ? -20.321 -4.506 -1.679 1.00 86.94 195 GLY A C 1
ATOM 1585 O O . GLY A 1 195 ? -21.292 -4.203 -2.372 1.00 86.94 195 GLY A O 1
ATOM 1586 N N . THR A 1 196 ? -20.387 -4.592 -0.356 1.00 88.31 196 THR A N 1
ATOM 1587 C CA . THR A 1 196 ? -21.577 -4.289 0.453 1.00 88.31 196 THR A CA 1
ATOM 1588 C C . THR A 1 196 ? -21.507 -2.911 1.109 1.00 88.31 196 THR A C 1
ATOM 1590 O O . THR A 1 196 ? -22.544 -2.308 1.374 1.00 88.31 196 THR A O 1
ATOM 1593 N N . MET A 1 197 ? -20.299 -2.384 1.339 1.00 91.81 197 MET A N 1
ATOM 1594 C CA . MET A 1 197 ? -20.076 -1.135 2.074 1.00 91.81 197 MET A CA 1
ATOM 15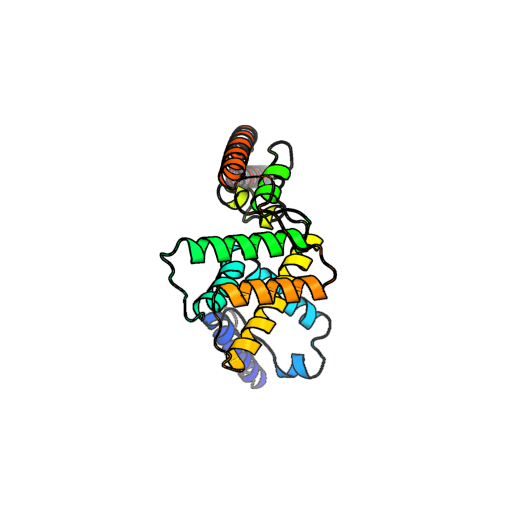95 C C . MET A 1 197 ? -19.589 -0.002 1.171 1.00 91.81 197 MET A C 1
ATOM 1597 O O . MET A 1 197 ? -18.650 -0.156 0.389 1.00 91.81 197 MET A O 1
ATOM 1601 N N . SER A 1 198 ? -20.170 1.189 1.336 1.00 91.62 198 SER A N 1
ATOM 1602 C CA . SER A 1 198 ? -19.686 2.386 0.644 1.00 91.62 198 SER A CA 1
ATOM 1603 C C . SER A 1 198 ? -18.467 3.004 1.337 1.00 91.62 198 SER A C 1
ATOM 1605 O O . SER A 1 198 ? -18.305 2.960 2.560 1.00 91.62 198 SER A O 1
ATOM 1607 N N . LYS A 1 199 ? -17.635 3.697 0.550 1.00 90.69 199 LYS A N 1
ATOM 1608 C CA . LYS A 1 199 ? -16.488 4.462 1.064 1.00 90.69 199 LYS A CA 1
ATOM 1609 C C . LYS A 1 199 ? -16.901 5.511 2.105 1.00 90.69 199 LYS A C 1
ATOM 1611 O O . LYS A 1 199 ? -16.187 5.713 3.082 1.00 90.69 199 LYS A O 1
ATOM 1616 N N . GLN A 1 200 ? -18.048 6.164 1.916 1.00 93.62 200 GLN A N 1
ATOM 1617 C CA . GLN A 1 200 ? -18.550 7.179 2.843 1.00 93.62 200 GLN A CA 1
ATOM 1618 C C . GLN A 1 200 ? -18.932 6.570 4.199 1.00 93.62 200 GLN A C 1
ATOM 1620 O O . GLN A 1 200 ? -18.572 7.130 5.233 1.00 93.62 200 GLN A O 1
ATOM 1625 N N . GLN A 1 201 ? -19.592 5.407 4.204 1.00 94.00 201 GLN A N 1
ATOM 1626 C CA . GLN A 1 201 ? -19.920 4.684 5.439 1.00 94.00 201 GLN A CA 1
ATOM 1627 C C . GLN A 1 201 ? -18.657 4.239 6.184 1.00 94.00 201 GLN A C 1
ATOM 1629 O O . GLN A 1 201 ? -18.546 4.463 7.390 1.00 94.00 201 GLN A O 1
ATOM 1634 N N . ALA A 1 202 ? -17.676 3.680 5.466 1.00 95.19 202 ALA A N 1
ATOM 1635 C CA . ALA A 1 202 ? -16.384 3.293 6.031 1.00 95.19 202 ALA A CA 1
ATOM 1636 C C . ALA A 1 202 ? -15.654 4.481 6.682 1.00 95.19 202 ALA A C 1
ATOM 1638 O O . ALA A 1 202 ? -15.206 4.389 7.824 1.00 95.19 202 ALA A O 1
ATOM 1639 N N . MET A 1 203 ? -15.596 5.627 5.995 1.00 95.19 203 MET A N 1
ATOM 1640 C CA . MET A 1 203 ? -14.966 6.847 6.512 1.00 95.19 203 MET A CA 1
ATOM 1641 C C . MET A 1 203 ? -15.688 7.416 7.734 1.00 95.19 203 MET A C 1
ATOM 1643 O O . MET A 1 203 ? -15.032 7.803 8.701 1.00 95.19 203 MET A O 1
ATOM 1647 N N . ALA A 1 204 ? -17.022 7.451 7.708 1.00 96.06 204 ALA A N 1
ATOM 1648 C CA . ALA A 1 204 ? -17.820 7.938 8.828 1.00 96.06 204 ALA A CA 1
ATOM 1649 C C . ALA A 1 204 ? -17.575 7.097 10.090 1.00 96.06 204 ALA A C 1
ATOM 1651 O O . ALA A 1 204 ? -17.292 7.656 11.153 1.00 96.06 204 ALA A O 1
ATOM 1652 N N . LYS A 1 205 ? -17.588 5.762 9.957 1.00 96.44 205 LYS A N 1
ATOM 1653 C CA . LYS A 1 205 ? -17.266 4.854 11.065 1.00 96.44 205 LYS A CA 1
ATOM 1654 C C . LYS A 1 205 ? -15.834 5.065 11.558 1.00 96.44 205 LYS A C 1
ATOM 1656 O O . LYS A 1 205 ? -15.628 5.277 12.749 1.00 96.44 205 LYS A O 1
ATOM 1661 N N . ALA A 1 206 ? -14.854 5.106 10.654 1.00 96.12 206 ALA A N 1
ATOM 1662 C CA . ALA A 1 206 ? -13.452 5.288 11.025 1.00 96.12 206 ALA A CA 1
ATOM 1663 C C . ALA A 1 206 ? -13.180 6.612 11.758 1.00 96.12 206 ALA A C 1
ATOM 1665 O O . ALA A 1 206 ? -12.347 6.670 12.664 1.00 96.12 206 ALA A O 1
ATOM 1666 N N . HIS A 1 207 ? -13.877 7.690 11.389 1.00 96.19 207 HIS A N 1
ATOM 1667 C CA . HIS A 1 207 ? -13.774 8.975 12.086 1.00 96.19 207 HIS A CA 1
ATOM 1668 C C . HIS A 1 207 ? -14.423 8.936 13.468 1.00 96.19 207 HIS A C 1
ATOM 1670 O O . HIS A 1 207 ? -13.862 9.516 14.398 1.00 96.19 207 HIS A O 1
ATOM 1676 N N . SER A 1 208 ? -15.568 8.262 13.598 1.00 95.75 208 SER A N 1
ATOM 1677 C CA . SER A 1 208 ? -16.268 8.088 14.873 1.00 95.75 208 SER A CA 1
ATOM 1678 C C . SER A 1 208 ? -15.429 7.276 15.867 1.00 95.75 208 SER A C 1
ATOM 1680 O O . SER A 1 208 ? -15.135 7.758 16.961 1.00 95.75 208 SER A O 1
ATOM 1682 N N . GLU A 1 209 ? -14.922 6.112 15.451 1.00 95.44 209 GLU A N 1
ATOM 1683 C CA . GLU A 1 209 ? -14.053 5.266 16.281 1.00 95.44 209 GLU A CA 1
ATOM 1684 C C . GLU A 1 209 ? -12.753 5.984 16.671 1.00 95.44 209 GLU A C 1
ATOM 1686 O O . GLU A 1 209 ? -12.297 5.898 17.813 1.00 95.44 209 GLU A O 1
ATOM 1691 N N . TYR A 1 210 ? -12.172 6.767 15.756 1.00 94.56 210 TYR A N 1
ATOM 1692 C CA . TYR A 1 210 ? -10.997 7.578 16.072 1.00 94.56 210 TYR A CA 1
ATOM 1693 C C . TYR A 1 210 ? -11.279 8.630 17.150 1.00 94.56 210 TYR A C 1
ATOM 1695 O O . TYR A 1 210 ? -10.444 8.847 18.030 1.00 94.56 210 TYR A O 1
ATOM 1703 N N . ALA A 1 211 ? -12.443 9.284 17.105 1.00 93.31 211 ALA A N 1
ATOM 1704 C CA . ALA A 1 211 ? -12.830 10.259 18.119 1.00 93.31 211 ALA A CA 1
ATOM 1705 C C . ALA A 1 211 ? -12.963 9.600 19.503 1.00 93.31 211 ALA A C 1
ATOM 1707 O O . ALA A 1 211 ? -12.406 10.111 20.475 1.00 93.31 211 ALA A O 1
ATOM 1708 N N . LEU A 1 212 ? -13.602 8.426 19.572 1.00 92.50 212 LEU A N 1
ATOM 1709 C CA . LEU A 1 212 ? -13.716 7.638 20.803 1.00 92.50 212 LEU A CA 1
ATOM 1710 C C . LEU A 1 212 ? -12.343 7.217 21.342 1.00 92.50 212 LEU A C 1
ATOM 1712 O O . LEU A 1 212 ? -12.062 7.376 22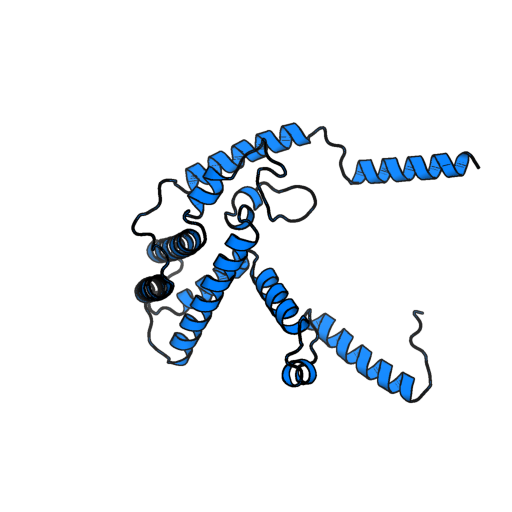.530 1.00 92.50 212 LEU A O 1
ATOM 1716 N N . TYR A 1 213 ? -11.458 6.723 20.475 1.00 91.19 213 TYR A N 1
ATOM 1717 C CA . TYR A 1 213 ? -10.090 6.364 20.851 1.00 91.19 213 TYR A CA 1
ATOM 1718 C C . TYR A 1 213 ? -9.296 7.559 21.383 1.00 91.19 213 TYR A C 1
ATOM 1720 O O . TYR A 1 213 ? -8.581 7.438 22.382 1.00 91.19 213 TYR A O 1
ATOM 1728 N N . LYS A 1 214 ? -9.420 8.720 20.731 1.00 88.94 214 LYS A N 1
ATOM 1729 C CA . LYS A 1 214 ? -8.717 9.938 21.134 1.00 88.94 214 LYS A CA 1
ATOM 1730 C C . LYS A 1 214 ? -9.167 10.407 22.514 1.00 88.94 214 LYS A C 1
ATOM 1732 O O . LYS A 1 214 ? -8.312 10.754 23.321 1.00 88.94 214 LYS A O 1
ATOM 1737 N N . GLU A 1 215 ? -10.466 10.362 22.810 1.00 86.75 215 GLU A N 1
ATOM 1738 C CA . GLU A 1 215 ? -10.982 10.693 24.145 1.00 86.75 215 GLU A CA 1
ATOM 1739 C C . GLU A 1 215 ? -10.503 9.689 25.210 1.00 86.75 215 GLU A C 1
ATOM 1741 O O . GLU A 1 215 ? -10.016 10.112 26.255 1.00 86.75 215 GLU A O 1
ATOM 1746 N N . LYS A 1 216 ? -10.494 8.375 24.926 1.00 83.12 216 LYS A N 1
ATOM 1747 C CA . LYS A 1 216 ? -9.913 7.360 25.838 1.00 83.12 216 LYS A CA 1
ATOM 1748 C C . LYS A 1 216 ? -8.417 7.581 26.100 1.00 83.12 216 LYS A C 1
ATOM 1750 O O . LYS A 1 216 ? -7.917 7.304 27.187 1.00 83.12 216 LYS A O 1
ATOM 1755 N N . THR A 1 217 ? -7.694 8.067 25.095 1.00 76.06 217 THR A N 1
ATOM 1756 C CA . THR A 1 217 ? -6.234 8.250 25.137 1.00 76.06 217 THR A CA 1
ATOM 1757 C C . THR A 1 217 ? -5.828 9.625 25.679 1.00 76.06 217 THR A C 1
ATOM 1759 O O . THR A 1 217 ? -4.665 9.831 26.003 1.00 76.06 217 THR A O 1
ATOM 1762 N N . LYS A 1 218 ? -6.772 10.555 25.849 1.00 70.12 218 LYS A N 1
ATOM 1763 C CA . LYS A 1 218 ? -6.539 11.937 26.305 1.00 70.12 218 LYS A CA 1
ATOM 1764 C C . LYS A 1 218 ? -5.870 12.031 27.679 1.00 70.12 218 LYS A C 1
ATOM 1766 O O . LYS A 1 218 ? -5.112 12.959 27.918 1.00 70.12 218 LYS A O 1
ATOM 1771 N N . ASN A 1 219 ? -6.108 11.038 28.538 1.00 60.88 219 ASN A N 1
ATOM 1772 C CA . ASN A 1 219 ? -5.508 10.937 29.871 1.00 60.88 219 ASN A CA 1
ATOM 1773 C C . ASN A 1 219 ? -4.222 10.088 29.900 1.00 60.88 219 ASN A C 1
ATOM 1775 O O . ASN A 1 219 ? -3.662 9.860 30.972 1.00 60.88 219 ASN A O 1
ATOM 1779 N N . ARG A 1 220 ? -3.743 9.573 28.756 1.00 64.12 220 ARG A N 1
ATOM 1780 C CA . ARG A 1 220 ? -2.445 8.891 28.695 1.00 64.12 220 ARG A CA 1
ATOM 1781 C C . ARG A 1 220 ? -1.343 9.941 28.648 1.00 64.12 220 ARG A C 1
ATOM 1783 O O . ARG A 1 220 ? -1.255 10.708 27.696 1.00 64.12 220 ARG A O 1
ATOM 1790 N N . ILE A 1 221 ? -0.481 9.895 29.659 1.00 60.59 221 ILE A N 1
ATOM 1791 C CA . ILE A 1 221 ? 0.765 10.659 29.748 1.00 60.59 221 ILE A CA 1
ATOM 1792 C C . ILE A 1 221 ? 1.536 10.494 28.430 1.00 60.59 221 ILE A C 1
ATOM 1794 O O . ILE A 1 221 ? 1.835 9.366 28.011 1.00 60.59 221 ILE A O 1
ATOM 1798 N N . SER A 1 222 ? 1.817 11.613 27.767 1.00 64.19 222 SER A N 1
ATOM 1799 C CA . SER A 1 222 ? 2.554 11.668 26.508 1.00 64.19 222 SER A CA 1
ATOM 1800 C C . SER A 1 222 ? 3.980 11.143 26.683 1.00 64.19 222 SER A C 1
ATOM 1802 O O . SER A 1 222 ? 4.527 11.121 27.785 1.00 64.19 222 SER A O 1
ATOM 1804 N N . GLN A 1 223 ? 4.620 10.729 25.589 1.00 63.81 223 GLN A N 1
ATOM 1805 C CA . GLN A 1 223 ? 6.011 10.275 25.631 1.00 63.81 223 GLN A CA 1
ATOM 1806 C C . GLN A 1 223 ? 6.956 11.347 26.198 1.00 63.81 223 GLN A C 1
ATOM 1808 O O . GLN A 1 223 ? 7.845 11.020 26.973 1.00 63.81 223 GLN A O 1
ATOM 1813 N N . VAL A 1 224 ? 6.693 12.624 25.907 1.00 61.53 224 VAL A N 1
ATOM 1814 C CA . VAL A 1 224 ? 7.456 13.761 26.445 1.00 61.53 224 VAL A CA 1
ATOM 1815 C C . VAL A 1 224 ? 7.321 13.851 27.962 1.00 61.53 224 VAL A C 1
ATOM 1817 O O . VAL A 1 224 ? 8.315 14.017 28.659 1.00 61.53 224 VAL A O 1
ATOM 1820 N N . GLU A 1 225 ? 6.111 13.689 28.492 1.00 62.84 225 GLU A N 1
ATOM 1821 C CA . GLU A 1 225 ? 5.888 13.680 29.938 1.00 62.84 225 GLU A CA 1
ATOM 1822 C C . GLU A 1 225 ? 6.498 12.431 30.593 1.00 62.84 225 GLU A C 1
ATOM 1824 O O . GLU A 1 225 ? 7.078 12.534 31.670 1.00 62.84 225 GLU A O 1
ATOM 1829 N N . ARG A 1 226 ? 6.459 11.263 29.934 1.00 69.19 226 ARG A N 1
ATOM 1830 C CA . ARG A 1 226 ? 7.147 10.048 30.411 1.00 69.19 226 ARG A CA 1
ATOM 1831 C C . ARG A 1 226 ? 8.664 10.229 30.458 1.00 69.19 226 ARG A C 1
ATOM 1833 O O . ARG A 1 226 ? 9.293 9.817 31.430 1.00 69.19 226 ARG A O 1
ATOM 1840 N N . ASP A 1 227 ? 9.248 10.841 29.435 1.00 71.00 227 ASP A N 1
ATOM 1841 C CA . ASP A 1 227 ? 10.687 11.100 29.363 1.00 71.00 227 ASP A CA 1
ATOM 1842 C C . ASP A 1 227 ? 11.111 12.188 30.363 1.00 71.00 227 ASP A C 1
ATOM 1844 O O . ASP A 1 227 ? 12.158 12.064 31.000 1.00 71.00 227 ASP A O 1
ATOM 1848 N N . PHE A 1 228 ? 10.257 13.188 30.600 1.00 73.44 228 PHE A N 1
ATOM 1849 C CA . PHE A 1 228 ? 10.444 14.190 31.649 1.00 73.44 228 PHE A CA 1
ATOM 1850 C C . PHE A 1 228 ? 10.386 13.576 33.056 1.00 73.44 228 PHE A C 1
ATOM 1852 O O . PHE A 1 228 ? 11.272 13.827 33.871 1.00 73.44 228 PHE A O 1
ATOM 1859 N N . ILE A 1 229 ? 9.407 12.705 33.333 1.00 76.44 229 ILE A N 1
ATOM 1860 C CA . ILE A 1 229 ? 9.310 11.966 34.603 1.00 76.44 229 ILE A CA 1
ATOM 1861 C C . ILE A 1 229 ? 10.550 11.087 34.810 1.00 76.44 229 ILE A C 1
ATOM 1863 O O . ILE A 1 229 ? 11.148 11.117 35.883 1.00 76.44 229 ILE A O 1
ATOM 1867 N N . LYS A 1 230 ? 11.005 10.361 33.778 1.00 79.62 230 LYS A N 1
ATOM 1868 C CA . LYS A 1 230 ? 12.240 9.559 33.852 1.00 79.62 230 LYS A CA 1
ATOM 1869 C C . LYS A 1 230 ? 13.478 10.410 34.139 1.00 79.62 230 LYS A C 1
ATOM 1871 O O . LYS A 1 230 ? 14.333 9.984 34.915 1.00 79.62 230 LYS A O 1
ATOM 1876 N N . GLN A 1 231 ? 13.589 11.596 33.537 1.00 76.38 231 GLN A N 1
ATOM 1877 C CA . GLN A 1 231 ? 14.678 12.529 33.842 1.00 76.38 231 GLN A CA 1
ATOM 1878 C C . GLN A 1 231 ? 14.615 13.033 35.287 1.00 76.38 231 GLN A C 1
ATOM 1880 O O . GLN A 1 231 ? 15.648 13.081 35.955 1.00 76.38 231 GLN A O 1
ATOM 1885 N N . LEU A 1 232 ? 13.425 13.379 35.787 1.00 77.31 232 LEU A N 1
ATOM 1886 C CA . LEU A 1 232 ? 13.237 13.801 37.177 1.00 77.31 232 LEU A CA 1
ATOM 1887 C C . LEU A 1 232 ? 13.605 12.689 38.169 1.00 77.31 232 LEU A C 1
ATOM 1889 O O . LEU A 1 232 ? 14.319 12.954 39.136 1.00 77.31 232 LEU A O 1
ATOM 1893 N N . ASP A 1 233 ? 13.205 11.445 37.901 1.00 75.06 233 ASP A N 1
ATOM 1894 C CA . ASP A 1 233 ? 13.558 10.282 38.723 1.00 75.06 233 ASP A CA 1
ATOM 1895 C C . ASP A 1 233 ? 15.067 10.010 38.734 1.00 75.06 233 ASP A C 1
ATOM 1897 O O . ASP A 1 233 ? 15.642 9.710 39.785 1.00 75.06 233 ASP A O 1
ATOM 1901 N N . HIS A 1 234 ? 15.734 10.134 37.582 1.00 71.38 234 HIS A N 1
ATOM 1902 C CA . HIS A 1 234 ? 17.188 9.985 37.494 1.00 71.38 234 HIS A CA 1
ATOM 1903 C C . HIS A 1 234 ? 17.906 11.059 38.320 1.00 71.38 234 HIS A C 1
ATOM 1905 O O . HIS A 1 234 ? 18.781 10.749 39.128 1.00 71.38 234 HIS A O 1
ATOM 1911 N N . LYS A 1 235 ? 17.472 12.317 38.189 1.00 69.44 235 LYS A N 1
ATOM 1912 C CA . LYS A 1 235 ? 18.044 13.458 38.913 1.00 69.44 235 LYS A CA 1
ATOM 1913 C C . LYS A 1 235 ? 17.792 13.374 40.423 1.00 69.44 235 LYS A C 1
ATOM 1915 O O . LYS A 1 235 ? 18.662 13.720 41.215 1.00 69.44 235 LYS A O 1
ATOM 1920 N N . SER A 1 236 ? 16.635 12.851 40.838 1.00 62.78 236 SER A N 1
ATOM 1921 C CA . SER A 1 236 ? 16.323 12.577 42.248 1.00 62.78 236 SER A CA 1
ATOM 1922 C C . SER A 1 236 ? 17.219 11.485 42.846 1.00 62.78 236 SER A C 1
ATOM 1924 O O . SER A 1 236 ? 17.623 11.588 44.003 1.00 62.78 236 SER A O 1
ATOM 1926 N N . LYS A 1 237 ? 17.567 10.450 42.069 1.00 68.56 237 LYS A N 1
ATOM 1927 C CA . LYS A 1 237 ? 18.501 9.396 42.502 1.00 68.56 237 LYS A CA 1
ATOM 1928 C C . LYS A 1 237 ? 19.943 9.889 42.609 1.00 68.56 237 LYS A C 1
ATOM 1930 O O . LYS A 1 237 ? 20.647 9.445 43.509 1.00 68.56 237 LYS A O 1
ATOM 1935 N N . GLU A 1 238 ? 20.369 10.800 41.737 1.00 63.59 238 GLU A N 1
ATOM 1936 C CA . GLU A 1 238 ? 21.692 11.434 41.821 1.00 63.59 238 GLU A CA 1
ATOM 1937 C C . GLU A 1 238 ? 21.814 12.378 43.021 1.00 63.59 238 GLU A C 1
ATOM 1939 O O . GLU A 1 238 ? 22.841 12.368 43.680 1.00 63.59 238 GLU A O 1
ATOM 1944 N N . LEU A 1 239 ? 20.757 13.122 43.366 1.00 61.84 239 LEU A N 1
ATOM 1945 C CA . LEU A 1 239 ? 20.719 13.994 44.553 1.00 61.84 239 LEU A CA 1
ATOM 1946 C C . LEU A 1 239 ? 20.670 13.234 45.894 1.00 61.84 239 LEU A C 1
ATOM 1948 O O . LEU A 1 239 ? 20.827 13.845 46.947 1.00 61.84 239 LEU A O 1
ATOM 1952 N N . LYS A 1 240 ? 20.404 11.922 45.868 1.00 54.78 240 LYS A N 1
ATOM 1953 C CA . LYS A 1 240 ? 20.385 11.039 47.048 1.00 54.78 240 LYS A CA 1
ATOM 1954 C C . LYS A 1 240 ? 21.697 10.261 47.248 1.00 54.78 240 LYS A C 1
ATOM 1956 O O . LYS A 1 240 ? 21.761 9.449 48.170 1.00 54.78 240 LYS A O 1
ATOM 1961 N N . ARG A 1 241 ? 22.698 10.463 46.385 1.00 45.25 241 ARG A N 1
ATOM 1962 C CA . ARG A 1 241 ? 24.075 9.972 46.547 1.00 45.25 241 ARG A CA 1
ATOM 1963 C C . ARG A 1 241 ? 24.974 11.098 47.029 1.00 45.25 241 ARG A C 1
ATOM 1965 O O . ARG A 1 241 ? 25.909 10.768 47.786 1.00 45.25 241 ARG A O 1
#

pLDDT: mean 84.05, std 10.54, range [43.47, 96.81]

InterPro domains:
  IPR011204 Virulence protein RhuM-like [PF13310] (1-219)

Organism: NCBI:txid652676